Protein AF-A0AAV5TCZ5-F1 (afdb_monomer_lite)

Secondary structure (DSSP, 8-state):
-BTTBEEEEE--HHHHHS-HHHHHHHHHHHHHHHHHHHHTSHHHHHHHHHHHH-TTS-HHHHHHHHHTT-------S--HHHHHHHHHHHHHHH---TTT-EEEEE-HHHHIIIIIHHHHHHHHHHHHHHHHHHHHHHHGGGGTS-HHHHHHHHHHHHHHHHHHHHHHHHHHHHHHHHHHHHHTT---TTTHHHHHHHHHHHHHHHHHHHHHHHHHHHS---

InterPro domains:
  IPR019428 7TM GPCR, serpentine receptor class r (Str) [PF10326] (120-212)

Foldseek 3Di:
DPPLKDKDKDFDPVLLVDPPVVVQVVVVVVVLVVLCPLVLLQLVLQLLLCCLPVVVDDSVVSNCVSNVLSDPPDDQADDPVVQVVSQVVCCVVPVDHPSRTDMTMDNCVCCVVVPVVVSNCVSVVSNVVSLVSLVVSLVVCPDPDDPLVSVLSVLSSVLSVCLNVLLCVLVVVLVVVVVVCVVVVHDCPPSVVSNVVSVVVSVVVNVVSVVVSVVVSVVPDD

pLDDT: mean 87.49, std 7.93, range [52.75, 97.62]

Structure (mmCIF, N/CA/C/O backbone):
data_AF-A0AAV5TCZ5-F1
#
_entry.id   AF-A0AAV5TCZ5-F1
#
loop_
_atom_site.group_PDB
_atom_site.id
_atom_site.type_symbol
_atom_site.label_atom_id
_atom_site.label_alt_id
_atom_site.label_comp_id
_atom_site.label_asym_id
_atom_site.label_entity_id
_atom_site.label_seq_id
_atom_site.pdbx_PDB_ins_code
_atom_site.Cartn_x
_atom_site.Cartn_y
_atom_site.Cartn_z
_atom_site.occupancy
_atom_site.B_iso_or_equiv
_atom_site.auth_seq_id
_atom_site.auth_comp_id
_atom_site.auth_asym_id
_atom_site.auth_atom_id
_atom_site.pdbx_PDB_model_num
ATOM 1 N N . MET A 1 1 ? 12.471 8.270 -15.958 1.00 52.75 1 MET A N 1
ATOM 2 C CA . MET A 1 1 ? 11.137 8.552 -16.527 1.00 52.75 1 MET A CA 1
ATOM 3 C C . MET A 1 1 ? 11.394 8.929 -17.971 1.00 52.75 1 MET A C 1
ATOM 5 O O . MET A 1 1 ? 12.156 9.859 -18.185 1.00 52.75 1 MET A O 1
ATOM 9 N N . VAL A 1 2 ? 10.880 8.170 -18.932 1.00 60.19 2 VAL A N 1
ATOM 10 C CA . VAL A 1 2 ? 11.081 8.448 -20.365 1.00 60.19 2 VAL A CA 1
ATOM 11 C C . VAL A 1 2 ? 9.707 8.449 -21.009 1.00 60.19 2 VAL A C 1
ATOM 13 O O . VAL A 1 2 ? 8.895 7.584 -20.685 1.00 60.19 2 VAL A O 1
ATOM 16 N N . GLY A 1 3 ? 9.394 9.475 -21.803 1.00 67.62 3 GLY A N 1
ATOM 17 C CA . GLY A 1 3 ? 8.074 9.604 -22.437 1.00 67.62 3 GLY A CA 1
ATOM 18 C C . GLY A 1 3 ? 6.896 9.610 -21.450 1.00 67.62 3 GLY A C 1
ATOM 19 O O . GLY A 1 3 ? 5.845 9.051 -21.737 1.00 67.62 3 GLY A O 1
ATOM 20 N N . GLY A 1 4 ? 7.072 10.145 -20.233 1.00 71.50 4 GLY A N 1
ATOM 21 C CA . GLY A 1 4 ? 6.018 10.153 -19.203 1.00 71.50 4 GLY A CA 1
ATOM 22 C C . GLY A 1 4 ? 5.694 8.783 -18.583 1.00 71.50 4 GLY A C 1
ATOM 23 O O . GLY A 1 4 ? 4.748 8.671 -17.800 1.00 71.50 4 GLY A O 1
ATOM 24 N N . SER A 1 5 ? 6.487 7.753 -18.889 1.00 75.94 5 SER A N 1
ATOM 25 C CA . SER A 1 5 ? 6.284 6.378 -18.431 1.00 75.94 5 SER A CA 1
ATOM 26 C C . SER A 1 5 ? 7.284 5.969 -17.343 1.00 75.94 5 SER A C 1
ATOM 28 O O . SER A 1 5 ? 8.439 6.420 -17.312 1.00 75.94 5 SER A O 1
ATOM 30 N N . PHE A 1 6 ? 6.835 5.103 -16.430 1.00 80.50 6 PHE A N 1
ATOM 31 C CA . PHE A 1 6 ? 7.697 4.395 -15.485 1.00 80.50 6 PHE A CA 1
ATOM 32 C C . PHE A 1 6 ? 8.105 3.091 -16.146 1.00 80.50 6 PHE A C 1
ATOM 34 O O . PHE A 1 6 ? 7.242 2.262 -16.424 1.00 80.50 6 PHE A O 1
ATOM 41 N N . VAL A 1 7 ? 9.398 2.916 -16.392 1.00 83.44 7 VAL A N 1
ATOM 42 C CA . VAL A 1 7 ? 9.932 1.713 -17.030 1.00 83.44 7 VAL A CA 1
ATOM 43 C C . VAL A 1 7 ? 10.683 0.909 -15.979 1.00 83.44 7 VAL A C 1
ATOM 45 O O . VAL A 1 7 ? 11.626 1.406 -15.367 1.00 83.44 7 VAL A O 1
ATOM 48 N N . ALA A 1 8 ? 10.246 -0.325 -15.760 1.00 84.25 8 ALA A N 1
ATOM 49 C CA . ALA A 1 8 ? 10.932 -1.315 -14.953 1.00 84.25 8 ALA A CA 1
ATOM 50 C C . ALA A 1 8 ? 11.652 -2.288 -15.895 1.00 84.25 8 ALA A C 1
ATOM 52 O O . ALA A 1 8 ? 11.027 -3.167 -16.493 1.00 84.25 8 ALA A O 1
ATOM 53 N N . ALA A 1 9 ? 12.966 -2.119 -16.026 1.00 85.56 9 ALA A N 1
ATOM 54 C CA . ALA A 1 9 ? 13.830 -3.083 -16.694 1.00 85.56 9 ALA A CA 1
ATOM 55 C C . ALA A 1 9 ? 14.380 -4.065 -15.656 1.00 85.56 9 ALA A C 1
ATOM 57 O O . ALA A 1 9 ? 15.045 -3.667 -14.696 1.00 85.56 9 ALA A O 1
ATOM 58 N N . LEU A 1 10 ? 14.067 -5.346 -15.829 1.00 86.81 10 LEU A N 1
ATOM 59 C CA . LEU A 1 10 ? 14.555 -6.410 -14.966 1.00 86.81 10 LEU A CA 1
ATOM 60 C C . LEU A 1 10 ? 15.727 -7.116 -15.648 1.00 86.81 10 LEU A C 1
ATOM 62 O O . LEU A 1 10 ? 15.546 -7.829 -16.636 1.00 86.81 10 LEU A O 1
ATOM 66 N N . TYR A 1 11 ? 16.916 -6.928 -15.080 1.00 85.31 11 TYR A N 1
ATOM 67 C CA . TYR A 1 11 ? 18.147 -7.594 -15.495 1.00 85.31 11 TYR A CA 1
ATOM 68 C C . TYR A 1 11 ? 18.409 -8.773 -14.560 1.00 85.31 11 TYR A C 1
ATOM 70 O O . TYR A 1 11 ? 18.637 -8.588 -13.363 1.00 85.31 11 TYR A O 1
ATOM 78 N N . SER A 1 12 ? 18.353 -10.000 -15.073 1.00 83.38 12 SER A N 1
ATOM 79 C CA . SER A 1 12 ? 18.821 -11.168 -14.324 1.00 83.38 12 SER A CA 1
ATOM 80 C C . SER A 1 12 ? 19.077 -12.346 -15.259 1.00 83.38 12 SER A C 1
ATOM 82 O O . SER A 1 12 ? 18.171 -12.700 -16.016 1.00 83.38 12 SER A O 1
ATOM 84 N N . PRO A 1 13 ? 20.229 -13.034 -15.132 1.00 84.06 13 PRO A N 1
ATOM 85 C CA . PRO A 1 13 ? 20.482 -14.277 -15.855 1.00 84.06 13 PRO A CA 1
ATOM 86 C C . PRO A 1 13 ? 19.372 -15.306 -15.626 1.00 84.06 13 PRO A C 1
ATOM 88 O O . PRO A 1 13 ? 18.976 -16.004 -16.549 1.00 84.06 13 PRO A O 1
ATOM 91 N N . VAL A 1 14 ? 18.808 -15.359 -14.413 1.00 87.12 14 VAL A N 1
ATOM 92 C CA . VAL A 1 14 ? 17.732 -16.299 -14.069 1.00 87.12 14 VAL A CA 1
ATOM 93 C C . VAL A 1 14 ? 16.413 -15.906 -14.734 1.00 87.12 14 VAL A C 1
ATOM 95 O O . VAL A 1 14 ? 15.710 -16.778 -15.235 1.00 87.12 14 VAL A O 1
ATOM 98 N N . LEU A 1 15 ? 16.079 -14.609 -14.789 1.00 84.50 15 LEU A N 1
ATOM 99 C CA . LEU A 1 15 ? 14.824 -14.147 -15.400 1.00 84.50 15 LEU A CA 1
ATOM 100 C C . LEU A 1 15 ? 14.745 -14.466 -16.893 1.00 84.50 15 LEU A C 1
ATOM 102 O O . LEU A 1 15 ? 13.657 -14.763 -17.373 1.00 84.50 15 LEU A O 1
ATOM 106 N N . LEU A 1 16 ? 15.881 -14.468 -17.594 1.00 86.94 16 LEU A N 1
ATOM 107 C CA . LEU A 1 16 ? 15.949 -14.826 -19.015 1.00 86.94 16 LEU A CA 1
ATOM 108 C C . LEU A 1 16 ? 15.624 -16.305 -19.276 1.00 86.94 16 LEU A C 1
ATOM 110 O O . LEU A 1 16 ? 15.193 -16.660 -20.368 1.00 86.94 16 LEU A O 1
ATOM 114 N N . HIS A 1 17 ? 15.773 -17.164 -18.264 1.00 93.06 17 HIS A N 1
ATOM 115 C CA . HIS A 1 17 ? 15.435 -18.586 -18.352 1.00 93.06 17 HIS A CA 1
ATOM 116 C C . HIS A 1 17 ? 13.995 -18.877 -17.900 1.00 93.06 17 HIS A C 1
ATOM 118 O O . HIS A 1 17 ? 13.500 -19.991 -18.079 1.00 93.06 17 HIS A O 1
ATOM 124 N N . ILE A 1 18 ? 13.303 -17.898 -17.306 1.00 93.00 18 ILE A N 1
ATOM 125 C CA . ILE A 1 18 ? 11.917 -18.055 -16.865 1.00 93.00 18 ILE A CA 1
ATOM 126 C C . ILE A 1 18 ? 10.986 -17.871 -18.075 1.00 93.00 18 ILE A C 1
ATOM 128 O O . ILE A 1 18 ? 11.055 -16.844 -18.751 1.00 93.00 18 ILE A O 1
ATOM 132 N N . PRO A 1 19 ? 10.048 -18.805 -18.334 1.00 94.38 19 PRO A N 1
ATOM 133 C CA . PRO A 1 19 ? 9.048 -18.637 -19.382 1.00 94.38 19 PRO A CA 1
ATOM 134 C C . PRO A 1 19 ? 8.306 -17.303 -19.250 1.00 94.38 19 PRO A C 1
ATOM 136 O O . PRO A 1 19 ? 7.805 -16.970 -18.173 1.00 94.38 19 PRO A O 1
ATOM 139 N N . ALA A 1 20 ? 8.150 -16.571 -20.356 1.00 88.62 20 ALA A N 1
ATOM 140 C CA . ALA A 1 20 ? 7.571 -15.222 -20.359 1.00 88.62 20 ALA A CA 1
ATOM 141 C C . ALA A 1 20 ? 6.207 -15.126 -19.644 1.00 88.62 20 ALA A C 1
ATOM 143 O O . ALA A 1 20 ? 5.923 -14.140 -18.967 1.00 88.62 20 ALA A O 1
ATOM 144 N N . LYS A 1 21 ? 5.374 -16.174 -19.722 1.00 91.00 21 LYS A N 1
ATOM 145 C CA . LYS A 1 21 ? 4.089 -16.248 -19.000 1.00 91.00 21 LYS A CA 1
ATOM 146 C C . LYS A 1 21 ? 4.261 -16.190 -17.478 1.00 91.00 21 LYS A C 1
ATOM 148 O O . LYS A 1 21 ? 3.496 -15.500 -16.810 1.00 91.00 21 LYS A O 1
ATOM 153 N N . ILE A 1 22 ? 5.262 -16.887 -16.940 1.00 93.12 22 ILE A N 1
ATOM 154 C CA . ILE A 1 22 ? 5.566 -16.900 -15.503 1.00 93.12 22 ILE A CA 1
ATOM 155 C C . ILE A 1 22 ? 6.134 -15.544 -15.086 1.00 93.12 22 ILE A C 1
ATOM 157 O O . ILE A 1 22 ? 5.691 -14.989 -14.086 1.00 93.12 22 ILE A O 1
ATOM 161 N N . ALA A 1 23 ? 7.048 -14.972 -15.874 1.00 90.62 23 ALA A N 1
ATOM 162 C CA . ALA A 1 23 ? 7.594 -13.645 -15.593 1.00 90.62 23 ALA A CA 1
ATOM 163 C C . ALA A 1 23 ? 6.496 -12.563 -15.579 1.00 90.62 23 ALA A C 1
ATOM 165 O O . ALA A 1 23 ? 6.431 -11.773 -14.637 1.00 90.62 23 ALA A O 1
ATOM 166 N N . ASN A 1 24 ? 5.579 -12.588 -16.554 1.00 89.62 24 ASN A N 1
ATOM 167 C CA . ASN A 1 24 ? 4.423 -11.689 -16.597 1.00 89.62 24 ASN A CA 1
ATOM 168 C C . ASN A 1 24 ? 3.522 -11.869 -15.362 1.00 89.62 24 ASN A C 1
ATOM 170 O O . ASN A 1 24 ? 3.066 -10.882 -14.789 1.00 89.62 24 ASN A O 1
ATOM 174 N N . TYR A 1 25 ? 3.272 -13.114 -14.933 1.00 90.56 25 TYR A N 1
ATOM 175 C CA . TYR A 1 25 ? 2.478 -13.396 -13.732 1.00 90.56 25 TYR A CA 1
ATOM 176 C C . TYR A 1 25 ? 3.155 -12.878 -12.459 1.00 90.56 25 TYR A C 1
ATOM 178 O O . TYR A 1 25 ? 2.498 -12.263 -11.623 1.00 90.56 25 TYR A O 1
ATOM 186 N N . LEU A 1 26 ? 4.467 -13.081 -12.318 1.00 89.88 26 LEU A N 1
ATOM 187 C CA . LEU A 1 26 ? 5.234 -12.565 -11.185 1.00 89.88 26 LEU A CA 1
ATOM 188 C C . LEU A 1 26 ? 5.198 -11.03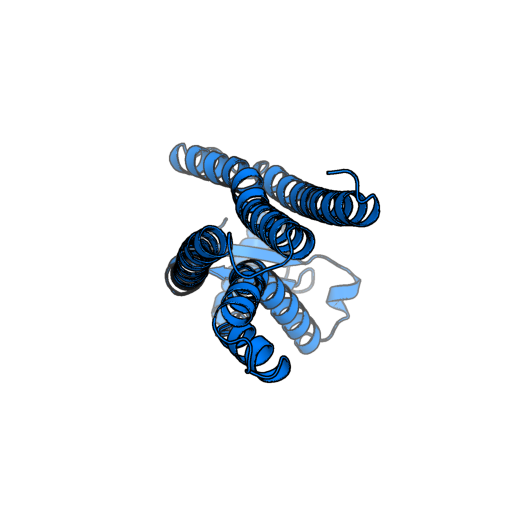9 -11.150 1.00 89.88 26 LEU A C 1
ATOM 190 O O . LEU A 1 26 ? 4.883 -10.463 -10.111 1.00 89.88 26 LEU A O 1
ATOM 194 N N . PHE A 1 27 ? 5.454 -10.384 -12.284 1.00 88.06 27 PHE A N 1
ATOM 195 C CA . PHE A 1 27 ? 5.370 -8.930 -12.380 1.00 88.06 27 PHE A CA 1
ATOM 196 C C . PHE A 1 27 ? 3.970 -8.428 -12.010 1.00 88.06 27 PHE A C 1
ATOM 198 O O . PHE A 1 27 ? 3.834 -7.514 -11.199 1.00 88.06 27 PHE A O 1
ATOM 205 N N . PHE A 1 28 ? 2.927 -9.076 -12.535 1.00 88.50 28 PHE A N 1
ATOM 206 C CA . PHE A 1 28 ? 1.544 -8.770 -12.189 1.00 88.50 28 PHE A CA 1
ATOM 207 C C . PHE A 1 28 ? 1.273 -8.928 -10.688 1.00 88.50 28 PHE A C 1
ATOM 209 O O . PHE A 1 28 ? 0.651 -8.052 -10.087 1.00 88.50 28 PHE A O 1
ATOM 216 N N . ALA A 1 29 ? 1.755 -10.006 -10.067 1.00 88.75 29 ALA A N 1
ATOM 217 C CA . ALA A 1 29 ? 1.587 -10.255 -8.641 1.00 88.75 29 ALA A CA 1
ATOM 218 C C . ALA A 1 29 ? 2.283 -9.181 -7.789 1.00 88.75 29 ALA A C 1
ATOM 220 O O . ALA A 1 29 ? 1.666 -8.649 -6.868 1.00 88.75 29 ALA A O 1
ATOM 221 N N . PHE A 1 30 ? 3.521 -8.802 -8.120 1.00 86.25 30 PHE A N 1
ATOM 222 C CA . PHE A 1 30 ? 4.255 -7.745 -7.411 1.00 86.25 30 PHE A CA 1
ATOM 223 C C . PHE A 1 30 ? 3.643 -6.355 -7.616 1.00 86.25 30 PHE A C 1
ATOM 225 O O . PHE A 1 30 ? 3.513 -5.589 -6.656 1.00 86.25 30 PHE A O 1
ATOM 232 N N . GLY A 1 31 ? 3.233 -6.033 -8.846 1.00 84.38 31 GLY A N 1
ATOM 233 C CA . GLY A 1 31 ? 2.526 -4.792 -9.162 1.00 84.38 31 GLY A CA 1
ATOM 234 C C . GLY A 1 31 ? 1.217 -4.689 -8.380 1.00 84.38 31 GLY A C 1
ATOM 235 O O . GLY A 1 31 ? 0.994 -3.709 -7.671 1.00 84.38 31 GLY A O 1
ATOM 236 N N . SER A 1 32 ? 0.416 -5.758 -8.399 1.00 85.62 32 SER A N 1
ATOM 237 C CA . SER A 1 32 ? -0.836 -5.851 -7.638 1.00 85.62 32 SER A CA 1
ATOM 238 C C . SER A 1 32 ? -0.596 -5.770 -6.133 1.00 85.62 32 SER A C 1
ATOM 240 O O . SER A 1 32 ? -1.315 -5.063 -5.437 1.00 85.62 32 SER A O 1
ATOM 242 N N . GLN A 1 33 ? 0.439 -6.431 -5.608 1.00 85.25 33 GLN A N 1
ATOM 243 C CA . GLN A 1 33 ? 0.787 -6.345 -4.191 1.00 85.25 33 GLN A CA 1
ATOM 244 C C . GLN A 1 33 ? 1.126 -4.908 -3.792 1.00 85.25 33 GLN A C 1
ATOM 246 O O . GLN A 1 33 ? 0.637 -4.440 -2.767 1.00 85.25 33 GLN A O 1
ATOM 251 N N . THR A 1 34 ? 1.935 -4.212 -4.596 1.00 82.81 34 THR A N 1
ATOM 252 C CA . THR A 1 34 ? 2.313 -2.812 -4.356 1.00 82.81 34 THR A CA 1
ATOM 253 C C . THR A 1 34 ? 1.081 -1.914 -4.363 1.00 82.81 34 THR A C 1
ATOM 255 O O . THR A 1 34 ? 0.903 -1.113 -3.448 1.00 82.81 34 THR A O 1
ATOM 258 N N . HIS A 1 35 ? 0.192 -2.114 -5.336 1.00 83.25 35 HIS A N 1
ATOM 259 C CA . HIS A 1 35 ? -1.082 -1.410 -5.433 1.00 83.25 35 HIS A CA 1
ATOM 260 C C . HIS A 1 35 ? -1.986 -1.653 -4.213 1.00 83.25 35 HIS A C 1
ATOM 262 O O . HIS A 1 35 ? -2.535 -0.730 -3.609 1.00 83.25 35 HIS A O 1
ATOM 268 N N . MET A 1 36 ? -2.087 -2.905 -3.769 1.00 86.75 36 MET A N 1
ATOM 269 C CA . MET A 1 36 ? -2.899 -3.272 -2.612 1.00 86.75 36 MET A CA 1
ATOM 270 C C . MET A 1 36 ? -2.392 -2.661 -1.298 1.00 86.75 36 MET A C 1
ATOM 272 O O . MET A 1 36 ? -3.151 -2.602 -0.332 1.00 86.75 36 MET A O 1
ATOM 276 N N . MET A 1 37 ? -1.146 -2.177 -1.216 1.00 85.12 37 MET A N 1
ATOM 277 C CA . MET A 1 37 ? -0.588 -1.659 0.040 1.00 85.12 37 MET A CA 1
ATOM 278 C C . MET A 1 37 ? -1.398 -0.500 0.630 1.00 85.12 37 MET A C 1
ATOM 280 O O . MET A 1 37 ? -1.588 -0.472 1.846 1.00 85.12 37 MET A O 1
ATOM 284 N N . TRP A 1 38 ? -1.908 0.425 -0.191 1.00 83.44 38 TRP A N 1
ATOM 285 C CA . TRP A 1 38 ? -2.783 1.497 0.305 1.00 83.44 38 TRP A CA 1
ATOM 286 C C . TRP A 1 38 ? -4.248 1.069 0.396 1.00 83.44 38 TRP A C 1
ATOM 288 O O . TRP A 1 38 ? -4.960 1.523 1.291 1.00 83.44 38 TRP A O 1
ATOM 298 N N . GLN A 1 39 ? -4.697 0.139 -0.449 1.00 89.31 39 GLN A N 1
ATOM 299 C CA . GLN A 1 39 ? -6.050 -0.420 -0.356 1.00 89.31 39 GLN A CA 1
ATOM 300 C C . GLN A 1 39 ? -6.281 -1.244 0.921 1.00 89.31 39 GLN A C 1
ATOM 302 O O . GLN A 1 39 ? -7.418 -1.453 1.338 1.00 89.31 39 GLN A O 1
ATOM 307 N N . LEU A 1 40 ? -5.207 -1.696 1.573 1.00 90.44 40 LEU A N 1
ATOM 308 C CA . LEU A 1 40 ? -5.248 -2.401 2.854 1.00 90.44 40 LEU A CA 1
ATOM 309 C C . LEU A 1 40 ? -5.259 -1.465 4.077 1.00 90.44 40 LEU A C 1
ATOM 311 O O . LEU A 1 40 ? -5.320 -1.948 5.209 1.00 90.44 40 LEU A 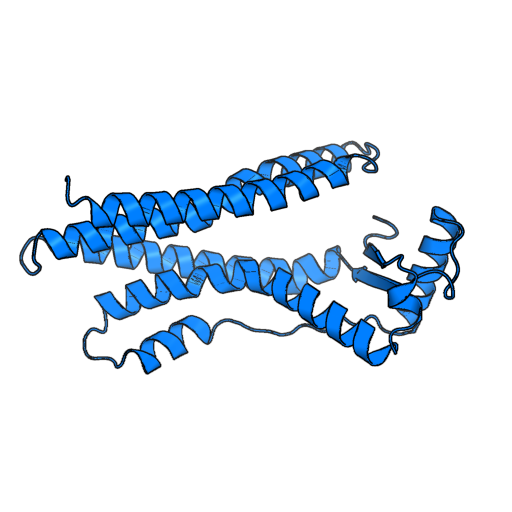O 1
ATOM 315 N N . ILE A 1 41 ? -5.265 -0.143 3.878 1.00 89.62 41 ILE A N 1
ATOM 316 C CA . ILE A 1 41 ? -5.398 0.843 4.962 1.00 89.62 41 ILE A CA 1
ATOM 317 C C . ILE A 1 41 ? -6.794 0.815 5.623 1.00 89.62 41 ILE A C 1
ATOM 319 O O . ILE A 1 41 ? -6.862 0.804 6.856 1.00 89.62 41 ILE A O 1
ATOM 323 N N . PRO A 1 42 ? -7.918 0.797 4.879 1.00 92.56 42 PRO A N 1
ATOM 324 C CA . PRO A 1 42 ? -9.254 0.807 5.479 1.00 92.56 42 PRO A CA 1
ATOM 325 C C . PRO A 1 42 ? -9.650 -0.453 6.275 1.00 92.56 42 PRO A C 1
ATOM 327 O O . PRO A 1 42 ? -10.283 -0.288 7.321 1.00 92.56 42 PRO A O 1
ATOM 330 N N . PRO A 1 43 ? -9.322 -1.699 5.867 1.00 94.50 43 PRO A N 1
ATOM 331 C CA . PRO A 1 43 ? -9.840 -2.896 6.527 1.00 94.50 43 PRO A CA 1
ATOM 332 C C . PRO A 1 43 ? -9.670 -2.940 8.056 1.00 94.50 43 PRO A C 1
ATOM 334 O O . PRO A 1 43 ? -10.667 -3.191 8.737 1.00 94.50 43 PRO A O 1
ATOM 337 N N . PRO A 1 44 ? -8.499 -2.636 8.658 1.00 94.38 44 PRO A N 1
ATOM 338 C CA . PRO A 1 44 ? -8.358 -2.655 10.117 1.00 94.38 44 PRO A CA 1
ATOM 339 C C . PRO A 1 44 ? -9.273 -1.651 10.834 1.00 94.38 44 PRO A C 1
ATOM 341 O O . PRO A 1 44 ? -9.844 -1.971 11.884 1.00 94.38 44 PRO A O 1
ATOM 344 N N . VAL A 1 45 ? -9.442 -0.443 10.281 1.00 95.50 45 VAL A N 1
ATOM 345 C CA . VAL A 1 45 ? -10.294 0.591 10.889 1.00 95.50 45 VAL A CA 1
ATOM 346 C C . VAL A 1 45 ? -11.777 0.298 10.655 1.00 95.50 45 VAL A C 1
ATOM 348 O O . VAL A 1 45 ? -12.588 0.490 11.559 1.00 95.50 45 VAL A O 1
ATOM 351 N N . ILE A 1 46 ? -12.145 -0.265 9.499 1.00 96.19 46 ILE A N 1
ATOM 352 C CA . ILE A 1 46 ? -13.507 -0.745 9.228 1.00 96.19 46 ILE A CA 1
ATOM 353 C C . ILE A 1 46 ? -13.854 -1.877 10.197 1.00 96.19 46 ILE A C 1
ATOM 355 O O . ILE A 1 46 ? -14.920 -1.862 10.812 1.00 96.19 46 ILE A O 1
ATOM 359 N N . LEU A 1 47 ? -12.944 -2.831 10.399 1.00 96.31 47 LEU A N 1
ATOM 360 C CA . LEU A 1 47 ? -13.139 -3.942 11.324 1.00 96.31 47 LEU A CA 1
ATOM 361 C C . LEU A 1 47 ? -13.329 -3.449 12.765 1.00 96.31 47 LEU A C 1
ATOM 363 O O . LEU A 1 47 ? -14.227 -3.930 13.465 1.00 96.31 47 LEU A O 1
ATOM 367 N N . GLN A 1 48 ? -12.545 -2.455 13.202 1.00 95.69 48 GLN A N 1
ATOM 368 C CA . GLN A 1 48 ? -12.742 -1.821 14.508 1.00 95.69 48 GLN A CA 1
ATOM 369 C C . GLN A 1 48 ? -14.103 -1.121 14.583 1.00 95.69 48 GLN A C 1
ATOM 371 O O . GLN A 1 48 ? -14.856 -1.331 15.536 1.00 95.69 48 GLN A O 1
ATOM 376 N N . TYR A 1 49 ? -14.451 -0.329 13.569 1.00 96.69 49 TYR A N 1
ATOM 377 C CA . TYR A 1 49 ? -15.734 0.362 13.483 1.00 96.69 49 TYR A CA 1
ATOM 378 C C . TYR A 1 49 ? -16.913 -0.616 13.603 1.00 96.69 49 TYR A C 1
ATOM 380 O O . TYR A 1 49 ? -17.792 -0.413 14.447 1.00 96.69 49 TYR A O 1
ATOM 388 N N . LEU A 1 50 ? -16.895 -1.705 12.827 1.00 96.44 50 LEU A N 1
ATOM 389 C CA . LEU A 1 50 ? -17.913 -2.755 12.846 1.00 96.44 50 LEU A CA 1
ATOM 390 C C . LEU A 1 50 ? -17.958 -3.483 14.190 1.00 96.44 50 LEU A C 1
ATOM 392 O O . LEU A 1 50 ? -19.041 -3.788 14.680 1.00 96.44 50 LEU A O 1
ATOM 396 N N . SER A 1 51 ? -16.812 -3.719 14.827 1.00 94.81 51 SER A N 1
ATOM 397 C CA . SER A 1 51 ? -16.759 -4.347 16.154 1.00 94.81 51 SER A CA 1
ATOM 398 C C . SER A 1 51 ? -17.377 -3.464 17.242 1.00 94.81 51 SER A C 1
ATOM 400 O O . SER A 1 51 ? -17.999 -3.974 18.173 1.00 94.81 51 SER A O 1
ATOM 402 N N . LEU A 1 52 ? -17.260 -2.138 17.114 1.00 93.31 52 LEU A N 1
ATOM 403 C CA . LEU A 1 52 ? -17.845 -1.186 18.061 1.00 93.31 52 LEU A CA 1
ATOM 404 C C . LEU A 1 52 ? -19.339 -0.920 17.823 1.00 93.31 52 LEU A C 1
ATOM 406 O O . LEU A 1 52 ? -20.059 -0.671 18.792 1.00 93.31 52 LEU A O 1
ATOM 410 N N . HIS A 1 53 ? -19.800 -0.952 16.568 1.00 95.06 53 HIS A N 1
ATOM 411 C CA . HIS A 1 53 ? -21.172 -0.574 16.191 1.00 95.06 53 HIS A CA 1
ATOM 412 C C . HIS A 1 53 ? -22.100 -1.760 15.908 1.00 95.06 53 HIS A C 1
ATOM 414 O O . HIS A 1 53 ? -23.308 -1.623 16.059 1.00 95.06 53 HIS A O 1
ATOM 420 N N . ARG A 1 54 ? -21.566 -2.917 15.506 1.00 94.62 54 ARG A N 1
ATOM 421 C CA . ARG A 1 54 ? -22.326 -4.136 15.181 1.00 94.62 54 ARG A CA 1
ATOM 422 C C . ARG A 1 54 ? -21.806 -5.313 16.002 1.00 94.62 54 ARG A C 1
ATOM 424 O O . ARG A 1 54 ? -21.234 -6.260 15.459 1.00 94.62 54 ARG A O 1
ATOM 431 N N . ARG A 1 55 ? -21.972 -5.234 17.325 1.00 92.31 55 ARG A N 1
ATOM 432 C CA . ARG A 1 55 ? -21.447 -6.237 18.270 1.00 92.31 55 ARG A CA 1
ATOM 433 C C . ARG A 1 55 ? -21.957 -7.641 17.949 1.00 92.31 55 ARG A C 1
ATOM 435 O O . ARG A 1 55 ? -21.131 -8.544 17.851 1.00 92.31 55 ARG A O 1
ATOM 442 N N . ASP A 1 56 ? -23.242 -7.759 17.625 1.00 96.06 56 ASP A N 1
ATOM 443 C CA . ASP A 1 56 ? -23.936 -9.035 17.393 1.00 96.06 56 ASP A CA 1
ATOM 444 C C . ASP A 1 56 ? -23.602 -9.698 16.046 1.00 96.06 56 ASP A C 1
ATOM 446 O O . ASP A 1 56 ? -23.962 -10.846 15.796 1.00 96.06 56 ASP A O 1
ATOM 450 N N . SER A 1 57 ? -22.890 -9.002 15.153 1.00 96.75 57 SER A N 1
ATOM 451 C CA . SER A 1 57 ? -22.483 -9.572 13.867 1.00 96.75 57 SER A CA 1
ATOM 452 C C . SER A 1 57 ? -21.320 -10.561 14.024 1.00 96.75 57 SER A C 1
ATOM 454 O O . SER A 1 57 ? -20.373 -10.323 14.784 1.00 96.75 57 SER A O 1
ATOM 456 N N . ARG A 1 58 ? -21.359 -11.661 13.259 1.00 97.62 58 ARG A N 1
ATOM 457 C CA . ARG A 1 58 ? -20.299 -12.680 13.225 1.00 97.62 58 ARG A CA 1
ATOM 458 C C . ARG A 1 58 ? -18.976 -12.078 12.738 1.00 97.62 58 ARG A C 1
ATOM 460 O O . ARG A 1 58 ? -18.950 -11.229 11.847 1.00 97.62 58 ARG A O 1
ATOM 467 N N . ASN A 1 59 ? -17.857 -12.557 13.281 1.00 96.25 59 ASN A N 1
ATOM 468 C CA . ASN A 1 59 ? -16.524 -12.055 12.919 1.00 96.25 59 ASN A CA 1
ATOM 469 C C . ASN A 1 59 ? -16.195 -12.254 11.431 1.00 96.25 59 ASN A C 1
ATOM 471 O O . ASN A 1 59 ? -15.605 -11.365 10.824 1.00 96.25 59 ASN A O 1
ATOM 475 N N . SER A 1 60 ? -16.634 -13.360 10.823 1.00 96.56 60 SER A N 1
ATOM 476 C CA . SER A 1 60 ? -16.464 -13.612 9.386 1.00 96.56 60 SER A CA 1
ATOM 477 C C . SER A 1 60 ? -17.167 -12.561 8.526 1.00 96.56 60 SER A C 1
ATOM 479 O O . SER A 1 60 ? -16.580 -12.048 7.581 1.00 96.56 60 SER A O 1
ATOM 481 N N . THR A 1 61 ? -18.389 -12.171 8.890 1.00 96.69 61 THR A N 1
ATOM 482 C CA . THR A 1 61 ? -19.143 -11.113 8.206 1.00 96.69 61 THR A CA 1
ATOM 483 C C . THR A 1 61 ? -18.447 -9.761 8.333 1.00 96.69 61 THR A C 1
ATOM 485 O O . THR A 1 61 ? -18.355 -9.017 7.360 1.00 96.69 61 THR A O 1
ATOM 488 N N . LYS A 1 62 ? -17.914 -9.440 9.519 1.00 96.75 62 LYS A N 1
ATOM 489 C CA . LYS A 1 62 ? -17.149 -8.202 9.729 1.00 96.75 62 LYS A CA 1
ATOM 490 C C . LYS A 1 62 ? -15.874 -8.173 8.879 1.00 96.75 62 LYS A C 1
ATOM 492 O O . LYS A 1 62 ? -15.591 -7.148 8.268 1.00 96.75 62 LYS A O 1
ATOM 497 N N . LEU A 1 63 ? -15.144 -9.290 8.816 1.00 95.50 63 LEU A N 1
ATOM 498 C CA . LEU A 1 63 ? -13.966 -9.440 7.957 1.00 95.50 63 LEU A CA 1
ATOM 499 C C . LEU A 1 63 ? -14.341 -9.296 6.482 1.00 95.50 63 LEU A C 1
ATOM 501 O O . LEU A 1 63 ? -13.726 -8.501 5.783 1.00 95.50 63 LEU A O 1
ATOM 505 N N . PHE A 1 64 ? -15.391 -9.977 6.027 1.00 95.19 64 PHE A N 1
ATOM 506 C CA . PHE A 1 64 ? -15.859 -9.867 4.649 1.00 95.19 64 PHE A CA 1
ATOM 507 C C . PHE A 1 64 ? -16.112 -8.406 4.252 1.00 95.19 64 PHE A C 1
ATOM 509 O O . PHE A 1 64 ? -15.527 -7.931 3.286 1.00 95.19 64 PHE A O 1
ATOM 516 N N . TYR A 1 65 ? -16.881 -7.650 5.045 1.00 94.62 65 TYR A N 1
ATOM 517 C CA . TYR A 1 65 ? -17.125 -6.229 4.764 1.00 94.62 65 TYR A CA 1
ATOM 518 C C . TYR A 1 65 ? -15.868 -5.359 4.835 1.00 94.62 65 TYR A C 1
ATOM 520 O O . TYR A 1 65 ? -15.749 -4.407 4.068 1.00 94.62 65 TYR A O 1
ATOM 528 N N . ALA A 1 66 ? -14.939 -5.664 5.743 1.00 94.50 66 ALA A N 1
ATOM 529 C CA . ALA A 1 66 ? -13.691 -4.919 5.863 1.00 94.50 66 ALA A CA 1
ATOM 530 C C . ALA A 1 66 ? -12.811 -5.053 4.611 1.00 94.50 66 ALA A C 1
ATOM 532 O O . ALA A 1 66 ? -12.158 -4.084 4.235 1.00 94.50 66 ALA A O 1
ATOM 533 N N . TYR A 1 67 ? -12.821 -6.218 3.956 1.00 92.81 67 TYR A N 1
ATOM 534 C CA . TYR A 1 67 ? -11.979 -6.507 2.790 1.00 92.81 67 TYR A CA 1
ATOM 535 C C . TYR A 1 67 ? -12.708 -6.419 1.441 1.00 92.81 67 TYR A C 1
ATOM 537 O O . TYR A 1 67 ? -12.045 -6.401 0.404 1.00 92.81 67 TYR A O 1
ATOM 545 N N . LEU A 1 68 ? -14.040 -6.288 1.430 1.00 90.19 68 LEU A N 1
ATOM 546 C CA . LEU A 1 68 ? -14.852 -6.174 0.208 1.00 90.19 68 LEU A CA 1
ATOM 547 C C . LEU A 1 68 ? -14.422 -5.004 -0.695 1.00 90.19 68 LEU A C 1
ATOM 549 O O . LEU A 1 68 ? -14.568 -5.077 -1.909 1.00 90.19 68 LEU A O 1
ATOM 553 N N . PHE A 1 69 ? -13.871 -3.939 -0.107 1.00 77.31 69 PHE A N 1
ATOM 554 C CA . PHE A 1 69 ? -13.443 -2.729 -0.816 1.00 77.31 69 PHE A CA 1
ATOM 555 C C . PHE A 1 69 ? -12.057 -2.826 -1.469 1.00 77.31 69 PHE A C 1
ATOM 557 O O . PHE A 1 69 ? -11.617 -1.859 -2.088 1.00 77.31 69 PHE A O 1
ATOM 564 N N . THR A 1 70 ? -11.365 -3.964 -1.363 1.00 78.94 70 THR A N 1
ATOM 565 C CA . THR A 1 70 ? -10.109 -4.185 -2.097 1.00 78.94 70 THR A CA 1
ATOM 566 C C . THR A 1 70 ? -10.416 -4.470 -3.572 1.00 78.94 70 THR A C 1
ATOM 568 O O . THR A 1 70 ? -10.560 -5.610 -4.006 1.00 78.94 70 THR A O 1
ATOM 571 N N . ILE A 1 71 ? -10.617 -3.401 -4.347 1.00 64.75 71 ILE A N 1
ATOM 572 C CA . ILE A 1 71 ? -10.935 -3.474 -5.774 1.00 64.75 71 ILE A CA 1
ATOM 573 C C . ILE A 1 71 ? -9.629 -3.687 -6.545 1.00 64.75 71 ILE A C 1
ATOM 575 O O . ILE A 1 71 ? -8.856 -2.754 -6.750 1.00 64.75 71 ILE A O 1
ATOM 579 N N . ASN A 1 72 ? -9.395 -4.917 -7.004 1.00 61.06 72 ASN A N 1
ATOM 580 C CA . ASN A 1 72 ? -8.340 -5.211 -7.971 1.00 61.06 72 ASN A CA 1
ATOM 581 C C . ASN A 1 72 ? -8.906 -5.073 -9.388 1.00 61.06 72 ASN A C 1
ATOM 583 O O . ASN A 1 72 ? -9.559 -5.980 -9.900 1.00 61.06 72 ASN A O 1
ATOM 587 N N . GLN A 1 73 ? -8.669 -3.927 -10.019 1.00 62.06 73 GLN A N 1
ATOM 588 C CA . GLN A 1 73 ? -8.993 -3.688 -11.426 1.00 62.06 73 GLN A CA 1
ATOM 589 C C . GLN A 1 73 ? -7.716 -3.263 -12.157 1.00 62.06 73 GLN A C 1
ATOM 591 O O . GLN A 1 73 ? -7.650 -2.169 -12.704 1.00 62.06 73 GLN A O 1
ATOM 596 N N . PHE A 1 74 ? -6.684 -4.120 -12.159 1.00 67.00 74 PHE A N 1
ATOM 597 C CA . PHE A 1 74 ? -5.441 -3.826 -12.881 1.00 67.00 74 PHE A CA 1
ATOM 598 C C . PHE A 1 74 ? -5.146 -4.788 -14.010 1.00 67.00 74 PHE A C 1
ATOM 600 O O . PHE A 1 74 ? -5.247 -6.004 -13.879 1.00 67.00 74 PHE A O 1
ATOM 607 N N . ARG A 1 75 ? -4.703 -4.202 -15.123 1.00 70.44 75 ARG A N 1
ATOM 608 C CA . ARG A 1 75 ? -3.969 -4.870 -16.193 1.00 70.44 75 ARG A CA 1
ATOM 609 C C . ARG A 1 75 ? -2.573 -4.249 -16.242 1.00 70.44 75 ARG A C 1
ATOM 611 O O . ARG A 1 75 ? -2.363 -3.259 -16.927 1.00 70.44 75 ARG A O 1
ATOM 618 N N . TYR A 1 76 ? -1.631 -4.816 -15.485 1.00 70.81 76 TYR A N 1
ATOM 619 C CA . TYR A 1 76 ? -0.220 -4.383 -15.469 1.00 70.81 76 TYR A CA 1
ATOM 620 C C . TYR A 1 76 ? 0.610 -4.930 -16.638 1.00 70.81 76 TYR A C 1
ATOM 622 O O . TYR A 1 76 ? 1.796 -4.630 -16.741 1.00 70.81 76 TYR A O 1
ATOM 630 N N . ILE A 1 77 ? 0.021 -5.765 -17.497 1.00 76.69 77 ILE A N 1
ATOM 631 C CA . ILE A 1 77 ? 0.731 -6.349 -18.634 1.00 76.69 77 ILE A CA 1
ATOM 632 C C . ILE A 1 77 ? 0.615 -5.370 -19.809 1.00 76.69 77 ILE A C 1
ATOM 634 O O . ILE A 1 77 ? -0.504 -5.150 -20.280 1.00 76.69 77 ILE A O 1
ATOM 638 N N . PRO A 1 78 ? 1.732 -4.774 -20.271 1.00 76.81 78 PRO A N 1
ATOM 639 C CA . PRO A 1 78 ? 1.707 -3.861 -21.403 1.00 76.81 78 PRO A CA 1
ATOM 640 C C . PRO A 1 78 ? 1.294 -4.611 -22.674 1.00 76.81 78 PRO A C 1
ATOM 642 O O . PRO A 1 78 ? 1.693 -5.762 -22.871 1.00 76.81 78 PRO A O 1
ATOM 645 N N . MET A 1 79 ? 0.519 -3.945 -23.534 1.00 85.44 79 MET A N 1
ATOM 646 C CA . MET A 1 79 ? 0.259 -4.424 -24.895 1.00 85.44 79 MET A CA 1
ATOM 647 C C . MET A 1 79 ? 1.585 -4.555 -25.657 1.00 85.44 79 MET A C 1
ATOM 649 O O . MET A 1 79 ? 2.524 -3.799 -25.397 1.00 85.44 79 MET A O 1
ATOM 653 N N . ASP A 1 80 ? 1.662 -5.487 -26.606 1.00 88.69 80 ASP A N 1
ATOM 654 C CA . ASP A 1 80 ? 2.910 -5.782 -27.327 1.00 88.69 80 ASP A CA 1
ATOM 655 C C . ASP A 1 80 ? 3.479 -4.564 -28.072 1.00 88.69 80 ASP A C 1
ATOM 657 O O . ASP A 1 80 ? 4.694 -4.405 -28.152 1.00 88.69 80 ASP A O 1
ATOM 661 N N . GLU A 1 81 ? 2.618 -3.669 -28.561 1.00 88.69 81 GLU A N 1
ATOM 662 C CA . GLU A 1 81 ? 3.022 -2.408 -29.199 1.00 88.69 81 GLU A CA 1
ATOM 663 C C . GLU A 1 81 ? 3.768 -1.489 -28.227 1.00 88.69 81 GLU A C 1
ATOM 665 O O . GLU A 1 81 ? 4.889 -1.072 -28.505 1.00 88.69 81 GLU A O 1
ATOM 670 N N . TYR A 1 82 ? 3.201 -1.256 -27.042 1.00 88.38 82 TYR A N 1
ATOM 671 C CA . TYR A 1 82 ? 3.835 -0.441 -26.006 1.00 88.38 82 TYR A CA 1
ATOM 672 C C . TYR A 1 82 ? 5.116 -1.098 -25.476 1.00 88.38 82 TYR A C 1
ATOM 674 O O . TYR A 1 82 ? 6.095 -0.425 -25.172 1.00 88.38 82 TYR A O 1
ATOM 682 N N . ARG A 1 83 ? 5.164 -2.435 -25.424 1.00 89.56 83 ARG A N 1
ATOM 683 C CA . ARG A 1 83 ? 6.381 -3.166 -25.051 1.00 89.56 83 ARG A CA 1
ATOM 684 C C . ARG A 1 83 ? 7.543 -2.878 -26.011 1.00 89.56 83 ARG A C 1
ATOM 686 O O . ARG A 1 83 ? 8.672 -2.757 -25.545 1.00 89.56 83 ARG A O 1
ATOM 693 N N . LYS A 1 84 ? 7.288 -2.746 -27.319 1.00 92.12 84 LYS A N 1
ATOM 694 C CA . LYS A 1 84 ? 8.3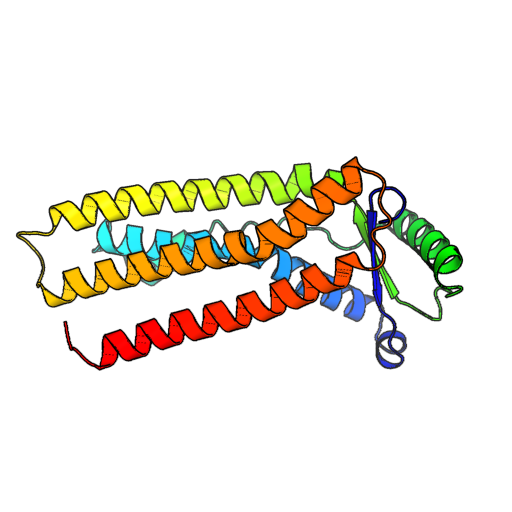27 -2.398 -28.308 1.00 92.12 84 LYS A CA 1
ATOM 695 C C . LYS A 1 84 ? 8.903 -1.005 -28.064 1.00 92.12 84 LYS A C 1
ATOM 697 O O . LYS A 1 84 ? 10.120 -0.870 -28.026 1.00 92.12 84 LYS A O 1
ATOM 702 N N . GLU A 1 85 ? 8.047 -0.016 -27.813 1.00 92.06 85 GLU A N 1
ATOM 703 C CA . GLU A 1 85 ? 8.471 1.351 -27.472 1.00 92.06 85 GLU A CA 1
ATOM 704 C C . GLU A 1 85 ? 9.370 1.361 -26.224 1.00 92.06 85 GLU A C 1
ATOM 706 O O . GLU A 1 85 ? 10.435 1.976 -26.202 1.00 92.06 85 GLU A O 1
ATOM 711 N N . LEU A 1 86 ? 8.995 0.596 -25.195 1.00 91.12 86 LEU A N 1
ATOM 712 C CA . LEU A 1 86 ? 9.808 0.466 -23.987 1.00 91.12 86 LEU A CA 1
ATOM 713 C C . LEU A 1 86 ? 11.172 -0.188 -24.255 1.00 91.12 86 LEU A C 1
ATOM 715 O O . LEU A 1 86 ? 12.162 0.202 -23.638 1.00 91.12 86 LEU A O 1
ATOM 719 N N . TYR A 1 87 ? 11.243 -1.168 -25.160 1.00 92.62 87 TYR A N 1
ATOM 720 C CA . TYR A 1 87 ? 12.513 -1.772 -25.565 1.00 92.62 87 TYR A CA 1
ATOM 721 C C . TYR A 1 87 ? 13.405 -0.794 -26.327 1.00 92.62 87 TYR A C 1
ATOM 723 O O . TYR A 1 87 ? 14.610 -0.790 -26.095 1.00 92.62 87 TYR A O 1
ATOM 731 N N . GLU A 1 88 ? 12.848 0.057 -27.189 1.00 93.12 88 GLU A N 1
ATOM 732 C CA . GLU A 1 88 ? 13.625 1.096 -27.876 1.00 93.12 88 GLU A CA 1
ATOM 733 C C . GLU A 1 88 ? 14.242 2.080 -26.880 1.00 93.12 88 GLU A C 1
ATOM 735 O O . GLU A 1 88 ? 15.442 2.347 -26.950 1.00 93.12 88 GLU A O 1
ATOM 740 N N . ILE A 1 89 ? 13.456 2.512 -25.889 1.00 89.62 89 ILE A N 1
ATOM 741 C CA . ILE A 1 89 ? 13.918 3.368 -24.791 1.00 89.62 89 ILE A CA 1
ATOM 742 C C . ILE A 1 89 ? 15.051 2.701 -23.999 1.00 89.62 89 ILE A C 1
ATOM 744 O O . ILE A 1 89 ? 16.067 3.331 -23.703 1.00 89.62 89 ILE A O 1
ATOM 748 N N . ILE A 1 90 ? 14.888 1.430 -23.621 1.00 90.94 90 ILE A N 1
ATOM 749 C CA . ILE A 1 90 ? 15.911 0.705 -22.855 1.00 90.94 90 ILE A CA 1
ATOM 750 C C . ILE A 1 90 ? 17.167 0.473 -23.690 1.00 90.94 90 ILE A C 1
ATOM 752 O O . ILE A 1 90 ? 18.271 0.617 -23.167 1.00 90.94 90 ILE A O 1
ATOM 756 N N . ARG A 1 91 ? 17.025 0.195 -24.985 1.00 93.69 91 ARG A N 1
ATOM 757 C CA . ARG A 1 91 ? 18.158 0.060 -25.896 1.00 93.69 91 ARG A CA 1
ATOM 758 C C . ARG A 1 91 ? 18.937 1.366 -26.017 1.00 93.69 91 ARG A C 1
ATOM 760 O O . ARG A 1 91 ? 20.160 1.333 -25.973 1.00 93.69 91 ARG A O 1
ATOM 767 N N . GLU A 1 92 ? 18.259 2.505 -26.120 1.00 91.19 92 GLU A N 1
ATOM 768 C CA . GLU A 1 92 ? 18.912 3.819 -26.169 1.00 91.19 92 GLU A CA 1
ATOM 769 C C . GLU A 1 92 ? 19.630 4.156 -24.851 1.00 91.19 92 GLU A C 1
ATOM 771 O O . GLU A 1 92 ? 20.766 4.622 -24.860 1.00 91.19 92 GLU A O 1
ATOM 776 N N . LEU A 1 93 ? 18.994 3.877 -23.709 1.00 87.44 93 LEU A N 1
ATOM 777 C CA . LEU A 1 93 ? 19.526 4.240 -22.393 1.00 87.44 93 LEU A CA 1
ATOM 778 C C . LEU A 1 93 ? 20.600 3.287 -21.854 1.00 87.44 93 LEU A C 1
ATOM 780 O O . LEU A 1 93 ? 21.510 3.724 -21.150 1.00 87.44 93 LEU A O 1
ATOM 784 N N . HIS A 1 94 ? 20.458 1.989 -22.109 1.00 89.50 94 HIS A N 1
ATOM 785 C CA . HIS A 1 94 ? 21.283 0.937 -21.509 1.00 89.50 94 HIS A CA 1
ATOM 786 C C . HIS A 1 94 ? 22.091 0.144 -22.538 1.00 89.50 94 HIS A C 1
ATOM 788 O O . HIS A 1 94 ? 22.933 -0.656 -22.139 1.00 89.50 94 HIS A O 1
ATOM 794 N N . GLY A 1 95 ? 21.838 0.320 -23.839 1.00 93.31 95 GLY A N 1
ATOM 795 C CA . GLY A 1 95 ? 22.433 -0.520 -24.881 1.00 93.31 95 GLY A CA 1
ATOM 796 C C . GLY A 1 95 ? 21.953 -1.975 -24.851 1.00 93.31 95 GLY A C 1
ATOM 797 O O . GLY A 1 95 ? 22.577 -2.815 -25.487 1.00 93.31 95 GLY A O 1
ATOM 798 N N . ALA A 1 96 ? 20.884 -2.279 -24.106 1.00 93.19 96 ALA A N 1
ATOM 799 C CA . ALA A 1 96 ? 20.390 -3.636 -23.881 1.00 93.19 96 ALA A CA 1
ATOM 800 C C . ALA A 1 96 ? 19.274 -4.010 -24.868 1.00 93.19 96 ALA A C 1
ATOM 802 O O . ALA A 1 96 ? 18.364 -3.211 -25.116 1.00 93.19 96 ALA A O 1
ATOM 803 N N . GLY A 1 97 ? 19.337 -5.228 -25.409 1.00 92.25 97 GLY A N 1
ATOM 804 C CA . GLY A 1 97 ? 18.325 -5.793 -26.299 1.00 92.25 97 GLY A CA 1
ATOM 805 C C . GLY A 1 97 ? 17.216 -6.571 -25.570 1.00 92.25 97 GLY A C 1
ATOM 806 O O . GLY A 1 97 ? 17.259 -6.754 -24.346 1.00 92.25 97 GLY A O 1
ATOM 807 N N . PRO A 1 98 ? 16.197 -7.056 -26.307 1.00 90.31 98 PRO A N 1
ATOM 808 C CA . PRO A 1 98 ? 15.162 -7.952 -25.778 1.00 90.31 98 PRO A CA 1
ATOM 809 C C . PRO A 1 98 ? 15.692 -9.262 -25.180 1.00 90.31 98 PRO A C 1
ATOM 811 O O . PRO A 1 98 ? 15.049 -9.850 -24.312 1.00 90.31 98 PRO A O 1
ATOM 814 N N . GLU A 1 99 ? 16.852 -9.713 -25.643 1.00 92.06 99 GLU A N 1
ATOM 815 C CA . GLU A 1 99 ? 17.590 -10.879 -25.161 1.00 92.06 99 GLU A CA 1
ATOM 816 C C . GLU A 1 99 ? 18.279 -10.649 -23.809 1.00 92.06 99 GLU A C 1
ATOM 818 O O . GLU A 1 99 ? 18.518 -11.609 -23.080 1.00 92.06 99 GLU A O 1
ATOM 823 N N . ASP A 1 100 ? 18.545 -9.392 -23.447 1.00 92.06 100 ASP A N 1
ATOM 824 C CA . ASP A 1 100 ? 19.295 -9.039 -22.239 1.00 92.06 100 ASP A CA 1
ATOM 825 C C . ASP A 1 100 ? 18.385 -8.716 -21.050 1.00 92.06 100 ASP A C 1
ATOM 827 O O . ASP A 1 100 ? 18.803 -8.795 -19.888 1.00 92.06 100 ASP A O 1
ATOM 831 N N . CYS A 1 101 ? 17.135 -8.312 -21.310 1.00 92.94 101 CYS A N 1
ATOM 832 C CA . CYS A 1 101 ? 16.238 -7.840 -20.261 1.00 92.94 101 CYS A CA 1
ATOM 833 C C . CYS A 1 101 ? 14.745 -8.050 -20.543 1.00 92.94 101 CYS A C 1
ATOM 835 O O . CYS A 1 101 ? 14.257 -8.051 -21.676 1.00 92.94 101 CYS A O 1
ATOM 837 N N . LEU A 1 102 ? 13.980 -8.160 -19.454 1.00 91.44 102 LEU A N 1
ATOM 838 C CA . LEU A 1 102 ? 12.524 -8.085 -19.499 1.00 91.44 102 LEU A CA 1
ATOM 839 C C . LEU A 1 102 ? 12.084 -6.675 -19.132 1.00 91.44 102 LEU A C 1
ATOM 841 O O . LEU A 1 102 ? 12.411 -6.178 -18.050 1.00 91.44 102 LEU A O 1
ATOM 845 N N . VAL A 1 103 ? 11.315 -6.053 -20.021 1.00 91.06 103 VAL A N 1
ATOM 846 C CA . VAL A 1 103 ? 10.859 -4.678 -19.842 1.00 91.06 103 VAL A CA 1
ATOM 847 C C . VAL A 1 103 ? 9.362 -4.647 -19.578 1.00 91.06 103 VAL A C 1
ATOM 849 O O . VAL A 1 103 ? 8.557 -5.209 -20.324 1.00 91.06 103 VAL A O 1
ATOM 852 N N . TYR A 1 104 ? 9.000 -3.959 -18.502 1.00 90.00 104 TYR A N 1
ATOM 853 C CA . TYR A 1 104 ? 7.627 -3.650 -18.139 1.00 90.00 104 TYR A CA 1
ATOM 854 C C . TYR A 1 104 ? 7.489 -2.143 -17.972 1.00 90.00 104 TYR A C 1
ATOM 856 O O . TYR A 1 104 ? 8.407 -1.479 -17.492 1.00 90.00 104 TYR A O 1
ATOM 864 N N . GLY A 1 105 ? 6.343 -1.591 -18.352 1.00 84.00 105 GLY A N 1
ATOM 865 C CA . GLY A 1 105 ? 6.107 -0.158 -18.258 1.00 84.00 105 GLY A CA 1
ATOM 866 C C . GLY A 1 105 ? 4.709 0.151 -17.772 1.00 84.00 105 GLY A C 1
ATOM 867 O O . GLY A 1 105 ? 3.764 -0.585 -18.057 1.00 84.00 105 GLY A O 1
ATOM 868 N N . ILE A 1 106 ? 4.602 1.243 -17.024 1.00 83.00 106 ILE A N 1
ATOM 869 C CA . ILE A 1 106 ? 3.338 1.787 -16.548 1.00 83.00 106 ILE A CA 1
ATOM 870 C C . ILE A 1 106 ? 3.259 3.246 -17.015 1.00 83.00 106 ILE A C 1
ATOM 872 O O . ILE A 1 106 ? 4.140 4.042 -16.662 1.00 83.00 106 ILE A O 1
ATOM 876 N N . PRO A 1 107 ? 2.221 3.627 -17.779 1.00 82.25 107 PRO A N 1
ATOM 877 C CA . PRO A 1 107 ? 2.010 5.012 -18.183 1.00 82.25 107 PRO A CA 1
ATOM 878 C C . PRO A 1 107 ? 1.587 5.853 -16.967 1.00 82.25 107 PRO A C 1
ATOM 880 O O . PRO A 1 107 ? 0.399 5.946 -16.648 1.00 82.25 107 PRO A O 1
ATOM 883 N N . ILE A 1 108 ? 2.569 6.470 -16.291 1.00 81.12 108 ILE A N 1
ATOM 884 C CA . ILE A 1 108 ? 2.430 7.077 -14.952 1.00 81.12 108 ILE A CA 1
ATOM 885 C C . ILE A 1 108 ? 1.233 8.010 -14.878 1.00 81.12 108 ILE A C 1
ATOM 887 O O . ILE A 1 108 ? 0.449 7.901 -13.947 1.00 81.12 108 ILE A O 1
ATOM 891 N N . VAL A 1 109 ? 1.084 8.913 -15.849 1.00 79.12 109 VAL A N 1
ATOM 892 C CA . VAL A 1 109 ? 0.025 9.929 -15.823 1.00 79.12 109 VAL A CA 1
ATOM 893 C C . VAL A 1 109 ? -1.353 9.270 -15.852 1.00 79.12 109 VAL A C 1
ATOM 895 O O . VAL A 1 109 ? -2.178 9.521 -14.977 1.00 79.12 109 VAL A O 1
ATOM 898 N N . SER A 1 110 ? -1.594 8.381 -16.816 1.00 82.75 110 SER A N 1
ATOM 899 C CA . SER A 1 110 ? -2.891 7.712 -16.944 1.00 82.75 110 SER A CA 1
ATOM 900 C C . SER A 1 110 ? -3.189 6.800 -15.751 1.00 82.75 110 SER A C 1
ATOM 902 O O . SER A 1 110 ? -4.281 6.864 -15.194 1.00 82.75 110 SER A O 1
ATOM 904 N N . THR A 1 111 ? -2.204 6.023 -15.287 1.00 84.69 111 THR A N 1
ATOM 905 C CA . THR A 1 111 ? -2.349 5.161 -14.109 1.00 84.69 111 THR A CA 1
ATOM 906 C C . THR A 1 111 ? -2.573 5.987 -12.849 1.00 84.69 111 THR A C 1
ATOM 908 O O . THR A 1 111 ? -3.387 5.630 -12.006 1.00 84.69 111 THR A O 1
ATOM 911 N N . PHE A 1 112 ? -1.918 7.136 -12.720 1.00 84.88 112 PHE A N 1
ATOM 912 C CA . PHE A 1 112 ? -2.130 8.005 -11.576 1.00 84.88 112 PHE A CA 1
ATOM 913 C C . PHE A 1 112 ? -3.574 8.518 -11.517 1.00 84.88 112 PHE A C 1
ATOM 915 O O . PHE A 1 112 ? -4.217 8.389 -10.479 1.00 84.88 112 PHE A O 1
ATOM 922 N N . TYR A 1 113 ? -4.105 9.053 -12.619 1.00 85.94 113 TYR A N 1
ATOM 923 C CA . TYR A 1 113 ? -5.439 9.663 -12.631 1.00 85.94 113 TYR A CA 1
ATOM 924 C C . TYR A 1 113 ? -6.591 8.660 -12.647 1.00 85.94 113 TYR A C 1
ATOM 926 O O . TYR A 1 113 ? -7.606 8.895 -11.996 1.00 85.94 113 TYR A O 1
ATOM 934 N N . VAL A 1 114 ? -6.465 7.569 -13.402 1.00 87.38 114 VAL A N 1
ATOM 935 C CA . VAL A 1 114 ? -7.550 6.587 -13.564 1.00 87.38 114 VAL A CA 1
ATOM 936 C C . VAL A 1 114 ? -7.605 5.627 -12.383 1.00 87.38 114 VAL A C 1
ATOM 938 O O . VAL A 1 114 ? -8.675 5.126 -12.046 1.00 87.38 114 VAL A O 1
ATOM 941 N N . ASP A 1 115 ? -6.465 5.388 -11.742 1.00 85.81 115 ASP A N 1
ATOM 942 C CA . ASP A 1 115 ? -6.342 4.352 -10.733 1.00 85.81 115 ASP A CA 1
ATOM 943 C C . ASP A 1 115 ? -5.887 4.883 -9.370 1.00 85.81 115 ASP A C 1
ATOM 945 O O . ASP A 1 115 ? -6.657 4.857 -8.398 1.00 85.81 115 ASP A O 1
ATOM 949 N N . ILE A 1 116 ? -4.633 5.335 -9.277 1.00 87.25 116 ILE A N 1
ATOM 950 C CA . ILE A 1 116 ? -4.012 5.597 -7.975 1.00 87.25 116 ILE A CA 1
ATOM 951 C C . ILE A 1 116 ? -4.820 6.659 -7.236 1.00 87.25 116 ILE A C 1
ATOM 953 O O . ILE A 1 116 ? -5.176 6.461 -6.081 1.00 87.25 116 ILE A O 1
ATOM 957 N N . PHE A 1 117 ? -5.163 7.757 -7.904 1.00 87.44 117 PHE A N 1
ATOM 958 C CA . PHE A 1 117 ? -5.878 8.863 -7.288 1.00 87.44 117 PHE A CA 1
ATOM 959 C C . PHE A 1 117 ? -7.288 8.460 -6.808 1.00 87.44 117 PHE A C 1
ATOM 961 O O . PHE A 1 117 ? -7.540 8.603 -5.610 1.00 87.44 117 PHE A O 1
ATOM 968 N N . PRO A 1 118 ? -8.185 7.878 -7.635 1.00 90.50 118 PRO A N 1
ATOM 969 C CA . PRO A 1 118 ? -9.494 7.419 -7.167 1.00 90.50 118 PRO A CA 1
ATOM 970 C C . PRO A 1 118 ? -9.422 6.403 -6.023 1.00 90.50 118 PRO A C 1
ATOM 972 O O . PRO A 1 118 ? -10.103 6.571 -5.006 1.00 90.50 118 PRO A O 1
ATOM 975 N N . SER A 1 119 ? -8.587 5.364 -6.154 1.00 90.12 119 SER A N 1
ATOM 976 C CA . SER A 1 119 ? -8.471 4.314 -5.133 1.00 90.12 119 SER A CA 1
ATOM 977 C C . SER A 1 119 ? -7.924 4.872 -3.818 1.00 90.12 119 SER A C 1
ATOM 979 O O . SER A 1 119 ? -8.462 4.581 -2.745 1.00 90.12 119 SER A O 1
ATOM 981 N N . TYR A 1 120 ? -6.917 5.743 -3.893 1.00 89.19 120 TYR A N 1
ATOM 982 C CA . TYR A 1 120 ? -6.349 6.438 -2.746 1.00 89.19 120 TYR A CA 1
ATOM 983 C C . TYR A 1 120 ? -7.387 7.339 -2.068 1.00 89.19 120 TYR A C 1
ATOM 985 O O . TYR A 1 120 ? -7.599 7.228 -0.859 1.00 89.19 120 TYR A O 1
ATOM 993 N N . SER A 1 121 ? -8.101 8.177 -2.825 1.00 90.88 121 SER A N 1
ATOM 994 C CA . SER A 1 121 ? -9.143 9.060 -2.290 1.00 90.88 121 SER A CA 1
ATOM 995 C C . SER A 1 121 ? -10.249 8.287 -1.571 1.00 90.88 121 SER A C 1
ATOM 997 O O . SER A 1 121 ? -10.625 8.657 -0.456 1.00 90.88 121 SER A O 1
ATOM 999 N N . VAL A 1 122 ? -10.739 7.187 -2.156 1.00 91.62 122 VAL A N 1
ATOM 1000 C CA . VAL A 1 122 ? -11.770 6.341 -1.532 1.00 91.62 122 VAL A CA 1
ATOM 1001 C C . VAL A 1 122 ? -11.249 5.702 -0.245 1.00 91.62 122 VAL A C 1
ATOM 1003 O O . VAL A 1 122 ? -11.919 5.770 0.788 1.00 91.62 122 VAL A O 1
ATOM 1006 N N . CYS A 1 123 ? -10.044 5.127 -0.267 1.00 92.06 123 CYS A N 1
ATOM 1007 C CA . CYS A 1 123 ? -9.471 4.458 0.900 1.00 92.06 123 CYS A CA 1
ATOM 1008 C C . CYS A 1 123 ? -9.256 5.429 2.067 1.00 92.06 123 CYS A C 1
ATOM 1010 O O . CYS A 1 123 ? -9.679 5.158 3.194 1.00 92.06 123 CYS A O 1
ATOM 1012 N N . TYR A 1 124 ? -8.654 6.589 1.811 1.00 92.06 124 TYR A N 1
ATOM 1013 C CA . TYR A 1 124 ? -8.421 7.584 2.857 1.00 92.06 124 TYR A CA 1
ATOM 1014 C C . TYR A 1 124 ? -9.716 8.251 3.329 1.00 92.06 124 TYR A C 1
ATOM 1016 O O . TYR A 1 124 ? -9.868 8.494 4.527 1.00 92.06 124 TYR A O 1
ATOM 1024 N N . GLY A 1 125 ? -10.685 8.473 2.436 1.00 94.00 125 GLY A N 1
ATOM 1025 C CA . GLY A 1 125 ? -12.018 8.949 2.804 1.00 94.00 125 GLY A CA 1
ATOM 1026 C C . GLY A 1 125 ? -12.734 7.987 3.756 1.00 94.00 125 GLY A C 1
ATOM 1027 O O . GLY A 1 125 ? -13.199 8.401 4.822 1.00 94.00 125 GLY A O 1
ATOM 1028 N N . LEU A 1 126 ? -12.750 6.688 3.429 1.00 94.25 126 LEU A N 1
ATOM 1029 C CA . LEU A 1 126 ? -13.293 5.639 4.300 1.00 94.25 126 LEU A CA 1
ATOM 1030 C C . LEU A 1 126 ? -12.545 5.564 5.632 1.00 94.25 126 LEU A C 1
ATOM 1032 O O . LEU A 1 126 ? -13.176 5.474 6.687 1.00 94.25 126 LEU A O 1
ATOM 1036 N N . PHE A 1 127 ? -11.213 5.649 5.602 1.00 94.88 127 PHE A N 1
ATOM 1037 C CA . PHE A 1 127 ? -10.400 5.650 6.811 1.00 94.88 127 PHE A CA 1
ATOM 1038 C C . PHE A 1 127 ? -10.770 6.812 7.742 1.00 94.88 127 PHE A C 1
ATOM 1040 O O . PHE A 1 127 ? -11.058 6.585 8.918 1.00 94.88 127 PHE A O 1
ATOM 1047 N N . ILE A 1 128 ? -10.824 8.042 7.219 1.00 95.62 128 ILE A N 1
ATOM 1048 C CA . ILE A 1 128 ? -11.185 9.243 7.984 1.00 95.62 128 ILE A CA 1
ATOM 1049 C C . ILE A 1 128 ? -12.604 9.108 8.543 1.00 95.62 128 ILE A C 1
ATOM 1051 O O . ILE A 1 128 ? -12.820 9.340 9.736 1.00 95.62 128 ILE A O 1
ATOM 1055 N N . PHE A 1 129 ? -13.562 8.679 7.719 1.00 96.38 129 PHE A N 1
ATOM 1056 C CA . PHE A 1 129 ? -14.943 8.460 8.144 1.00 96.38 129 PHE A CA 1
ATOM 1057 C C . PHE A 1 129 ? -15.031 7.468 9.314 1.00 96.38 129 PHE A C 1
ATOM 1059 O O . PHE A 1 129 ? -15.610 7.781 10.362 1.00 96.38 129 PHE A O 1
ATOM 1066 N N . CYS A 1 130 ? -14.419 6.287 9.175 1.00 96.31 130 CYS A N 1
ATOM 1067 C CA . CYS A 1 130 ? -14.400 5.274 10.226 1.00 96.31 130 CYS A CA 1
ATOM 1068 C C . CYS A 1 130 ? -13.684 5.784 11.481 1.00 96.31 130 CYS A C 1
ATOM 1070 O O . CYS A 1 130 ? -14.196 5.600 12.586 1.00 96.31 130 CYS A O 1
ATOM 1072 N N . ALA A 1 131 ? -12.556 6.481 11.331 1.00 96.06 131 ALA A N 1
ATOM 1073 C CA . ALA A 1 131 ? -11.797 7.028 12.448 1.00 96.06 131 ALA A CA 1
ATOM 1074 C C . ALA A 1 131 ? -12.603 8.057 13.257 1.00 96.06 131 ALA A C 1
ATOM 1076 O O . ALA A 1 131 ? -12.616 8.009 14.491 1.00 96.06 131 ALA A O 1
ATOM 1077 N N . VAL A 1 132 ? -13.339 8.947 12.583 1.00 96.75 132 VAL A N 1
ATOM 1078 C CA . VAL A 1 132 ? -14.241 9.909 13.233 1.00 96.75 132 VAL A CA 1
ATOM 1079 C C . VAL A 1 132 ? -15.353 9.179 13.989 1.00 96.75 132 VAL A C 1
ATOM 1081 O O . VAL A 1 132 ? -15.587 9.467 15.165 1.00 96.75 132 VAL A O 1
ATOM 1084 N N . LYS A 1 133 ? -16.010 8.191 13.366 1.00 97.12 133 LYS A N 1
ATOM 1085 C CA . LYS A 1 133 ? -17.083 7.416 14.015 1.00 97.12 133 LYS A CA 1
ATOM 1086 C C . LYS A 1 133 ? -16.583 6.610 15.217 1.00 97.12 133 LYS A C 1
ATOM 1088 O O . LYS A 1 133 ? -17.246 6.597 16.254 1.00 97.12 133 LYS A O 1
ATOM 1093 N N . ILE A 1 134 ? -15.409 5.985 15.118 1.00 95.56 134 ILE A N 1
ATOM 1094 C CA . ILE A 1 134 ? -14.763 5.278 16.234 1.00 95.56 134 ILE A CA 1
ATOM 1095 C C . ILE A 1 134 ? -14.483 6.251 17.375 1.00 95.56 134 ILE A C 1
ATOM 1097 O O . ILE A 1 134 ? -14.864 5.975 18.510 1.00 95.56 134 ILE A O 1
ATOM 1101 N N . ARG A 1 135 ? -13.887 7.415 17.092 1.00 94.75 135 ARG A N 1
ATOM 1102 C CA . ARG A 1 135 ? -13.592 8.429 18.112 1.00 94.75 135 ARG A CA 1
ATOM 1103 C C . ARG A 1 135 ? -14.852 8.893 18.842 1.00 94.75 135 ARG A C 1
ATOM 1105 O O . ARG A 1 135 ? -14.835 8.981 20.070 1.00 94.75 135 ARG A O 1
ATOM 1112 N N . SER A 1 136 ? -15.935 9.156 18.113 1.00 94.19 136 SER A N 1
ATOM 1113 C CA . SER A 1 136 ? -17.223 9.531 18.707 1.00 94.19 136 SER A CA 1
ATOM 1114 C C . SER A 1 136 ? -17.778 8.417 19.595 1.00 94.19 136 SER A C 1
ATOM 1116 O O . SER A 1 136 ? -18.187 8.678 20.726 1.00 94.19 136 SER A O 1
ATOM 1118 N N . LYS A 1 137 ? -17.715 7.158 19.142 1.00 93.25 137 LYS A N 1
ATOM 1119 C CA . LYS A 1 137 ? -18.195 6.015 19.927 1.00 93.25 137 LYS A CA 1
ATOM 1120 C C . LYS A 1 137 ? -17.350 5.768 21.178 1.00 93.25 137 LYS A C 1
ATOM 1122 O O . LYS A 1 137 ? -17.915 5.563 22.249 1.00 93.25 137 LYS A O 1
ATOM 1127 N N . LEU A 1 138 ? -16.024 5.864 21.080 1.00 91.62 138 LEU A N 1
ATOM 1128 C CA . LEU A 1 138 ? -15.116 5.710 22.221 1.00 91.62 138 LEU A CA 1
ATOM 1129 C C . LEU A 1 138 ? -15.332 6.781 23.297 1.00 91.62 138 LEU A C 1
ATOM 1131 O O . LEU A 1 138 ? -15.156 6.486 24.471 1.00 91.62 138 LEU A O 1
ATOM 1135 N N . ARG A 1 139 ? -15.746 8.002 22.927 1.00 89.75 139 ARG A N 1
ATOM 1136 C CA . ARG A 1 139 ? -16.120 9.046 23.900 1.00 89.75 139 ARG A CA 1
ATOM 1137 C C . ARG A 1 139 ? -17.412 8.724 24.655 1.00 89.75 139 ARG A C 1
ATOM 1139 O O . ARG A 1 139 ? -17.540 9.115 25.806 1.00 89.75 139 ARG A O 1
ATOM 1146 N N . SER A 1 140 ? -18.340 7.992 24.036 1.00 89.56 140 SER A N 1
ATOM 1147 C CA . SER A 1 140 ? -19.616 7.609 24.662 1.00 89.56 140 SER A CA 1
ATOM 1148 C C . SER A 1 140 ? -19.520 6.425 25.638 1.00 89.56 140 SER A C 1
ATOM 1150 O O . SER A 1 140 ? -20.492 6.126 26.323 1.00 89.56 140 SER A O 1
ATOM 1152 N N . PHE A 1 141 ? -18.378 5.728 25.715 1.00 81.81 141 PHE A N 1
ATOM 1153 C CA . PHE A 1 141 ? -18.258 4.490 26.499 1.00 81.81 141 PHE A CA 1
ATOM 1154 C C . PHE A 1 141 ? -18.109 4.657 28.012 1.00 81.81 141 PHE A C 1
ATOM 1156 O O . PHE A 1 141 ? -18.190 3.642 28.703 1.00 81.81 141 PHE A O 1
ATOM 1163 N N . GLY A 1 142 ? -17.976 5.887 28.521 1.00 68.06 142 GLY A N 1
ATOM 1164 C CA . GLY A 1 142 ? -17.635 6.173 29.922 1.00 68.06 142 GLY A CA 1
ATOM 1165 C C . GLY A 1 142 ? -18.469 5.450 30.990 1.00 68.06 142 GLY A C 1
ATOM 1166 O O . GLY A 1 142 ? -17.978 5.272 32.095 1.00 68.06 142 GLY A O 1
ATOM 1167 N N . ASN A 1 143 ? -19.671 4.959 30.655 1.00 68.88 143 ASN A N 1
ATOM 1168 C CA . ASN A 1 143 ? -20.571 4.308 31.613 1.00 68.88 143 ASN A CA 1
ATOM 1169 C C . ASN A 1 143 ? -20.877 2.818 31.335 1.00 68.88 143 ASN A C 1
ATOM 1171 O O . ASN A 1 143 ? -21.627 2.222 32.097 1.00 68.88 143 ASN A O 1
ATOM 1175 N N . THR A 1 144 ? -20.373 2.196 30.255 1.00 78.94 144 THR A N 1
ATOM 1176 C CA . THR A 1 144 ? -20.856 0.850 29.827 1.00 78.94 144 THR A CA 1
ATOM 1177 C C . THR A 1 144 ? -19.787 -0.223 29.633 1.00 78.94 144 THR A C 1
ATOM 1179 O O . THR A 1 144 ? -20.129 -1.394 29.472 1.00 78.94 144 THR A O 1
ATOM 1182 N N . THR A 1 145 ? -18.500 0.125 29.622 1.00 82.81 145 THR A N 1
ATOM 1183 C CA . THR A 1 145 ? -17.417 -0.843 29.375 1.00 82.81 145 THR A CA 1
ATOM 1184 C C . THR A 1 145 ? -16.372 -0.813 30.475 1.00 82.81 145 THR A C 1
ATOM 1186 O O . THR A 1 145 ? -16.137 0.229 31.077 1.00 82.81 145 THR A O 1
ATOM 1189 N N . SER A 1 146 ? -15.692 -1.943 30.695 1.00 87.19 146 SER A N 1
ATOM 1190 C CA . SER A 1 146 ? -14.571 -1.984 31.635 1.00 87.19 146 SER A CA 1
ATOM 1191 C C . SER A 1 146 ? -13.477 -0.985 31.230 1.00 87.19 146 SER A C 1
ATOM 1193 O O . SER A 1 146 ? -13.159 -0.846 30.042 1.00 87.19 146 SER A O 1
ATOM 1195 N N . CYS A 1 147 ? -12.857 -0.341 32.223 1.00 86.31 147 CYS A N 1
ATOM 1196 C CA . CYS A 1 147 ? -11.741 0.589 32.018 1.00 86.31 147 CYS A CA 1
ATOM 1197 C C . CYS A 1 147 ? -10.618 -0.053 31.176 1.00 86.31 147 CYS 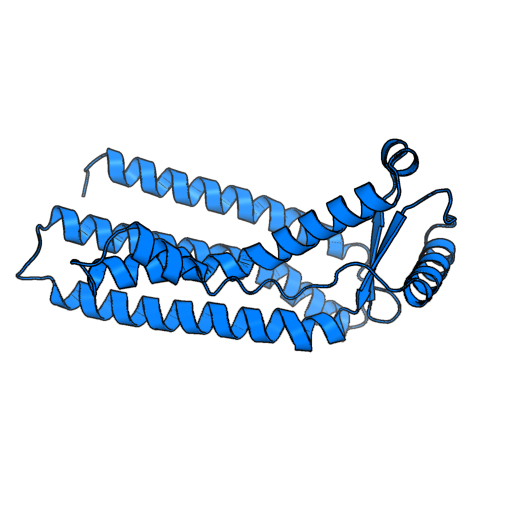A C 1
ATOM 1199 O O . CYS A 1 147 ? -10.080 0.563 30.253 1.00 86.31 147 CYS A O 1
ATOM 1201 N N . ARG A 1 148 ? -10.334 -1.344 31.406 1.00 86.75 148 ARG A N 1
ATOM 1202 C CA . ARG A 1 148 ? -9.326 -2.108 30.655 1.00 86.75 148 ARG A CA 1
ATOM 1203 C C . ARG A 1 148 ? -9.663 -2.217 29.163 1.00 86.75 148 ARG A C 1
ATOM 1205 O O . ARG A 1 148 ? -8.795 -1.982 28.322 1.00 86.75 148 ARG A O 1
ATOM 1212 N N . THR A 1 149 ? -10.906 -2.557 28.818 1.00 87.00 149 THR A N 1
ATOM 1213 C CA . THR A 1 149 ? -11.341 -2.682 27.415 1.00 87.00 149 THR A CA 1
ATOM 1214 C C . THR A 1 149 ? -11.304 -1.335 26.702 1.00 87.00 149 THR A C 1
ATOM 1216 O O . THR A 1 149 ? -10.836 -1.252 25.565 1.00 87.00 149 THR A O 1
ATOM 1219 N N . GLU A 1 150 ? -11.751 -0.269 27.365 1.00 88.31 150 GLU A N 1
ATOM 1220 C CA . GLU A 1 150 ? -11.737 1.079 26.797 1.00 88.31 150 GLU A CA 1
ATOM 1221 C C . GLU A 1 150 ? -10.306 1.544 26.487 1.00 88.31 150 GLU A C 1
ATOM 1223 O O . GLU A 1 150 ? -10.023 2.029 25.385 1.00 88.31 150 GLU A O 1
ATOM 1228 N N . GLN A 1 151 ? -9.378 1.344 27.428 1.00 88.88 151 GLN A N 1
ATOM 1229 C CA . GLN A 1 151 ? -7.967 1.667 27.227 1.00 88.88 151 GLN A CA 1
ATOM 1230 C C . GLN A 1 151 ? -7.362 0.880 26.062 1.00 88.88 151 GLN A C 1
ATOM 1232 O O . GLN A 1 151 ? -6.656 1.461 25.232 1.00 88.88 151 GLN A O 1
ATOM 1237 N N . MET A 1 152 ? -7.663 -0.418 25.957 1.00 88.44 152 MET A N 1
ATOM 1238 C CA . MET A 1 152 ? -7.189 -1.256 24.855 1.00 88.44 152 MET A CA 1
ATOM 1239 C C . MET A 1 152 ? -7.694 -0.744 23.498 1.00 88.44 152 MET A C 1
ATOM 1241 O O . MET A 1 152 ? -6.902 -0.595 22.568 1.00 88.44 152 MET A O 1
ATOM 1245 N N . GLN A 1 153 ? -8.978 -0.389 23.393 1.00 90.62 153 GLN A N 1
ATOM 1246 C CA . GLN A 1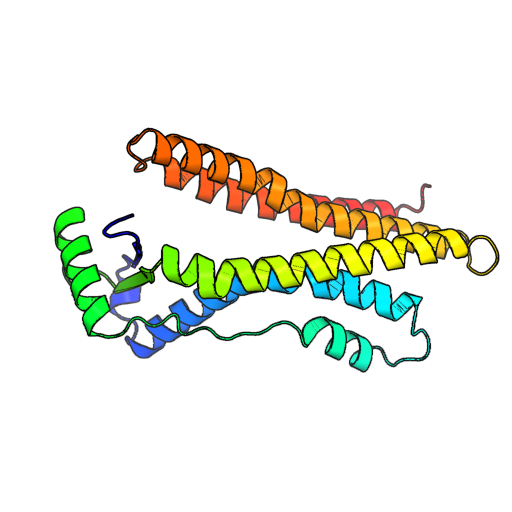 153 ? -9.564 0.142 22.157 1.00 90.62 153 GLN A CA 1
ATOM 1247 C C . GLN A 1 153 ? -8.971 1.499 21.756 1.00 90.62 153 GLN A C 1
ATOM 1249 O O . GLN A 1 153 ? -8.675 1.721 20.580 1.00 90.62 153 GLN A O 1
ATOM 1254 N N . LYS A 1 154 ? -8.734 2.395 22.724 1.00 91.12 154 LYS A N 1
ATOM 1255 C CA . LYS A 1 154 ? -8.060 3.682 22.479 1.00 91.12 154 LYS A CA 1
ATOM 1256 C C . LYS A 1 154 ? -6.622 3.491 21.998 1.00 91.12 154 LYS A C 1
ATOM 1258 O O . LYS A 1 154 ? -6.189 4.199 21.091 1.00 91.12 154 LYS A O 1
ATOM 1263 N N . ARG A 1 155 ? -5.877 2.553 22.595 1.00 90.44 155 ARG A N 1
ATOM 1264 C CA . ARG A 1 155 ? -4.501 2.231 22.180 1.00 90.44 155 ARG A CA 1
ATOM 1265 C C . ARG A 1 155 ? -4.483 1.678 20.759 1.00 90.44 155 ARG A C 1
ATOM 1267 O O . ARG A 1 155 ? -3.747 2.205 19.935 1.00 90.44 155 ARG A O 1
ATOM 1274 N N . PHE A 1 156 ? -5.342 0.705 20.463 1.00 91.69 156 PHE A N 1
ATOM 1275 C CA . PHE A 1 156 ? -5.461 0.130 19.124 1.00 91.69 156 PHE A CA 1
ATOM 1276 C C . PHE A 1 156 ? -5.796 1.196 18.071 1.00 91.69 156 PHE A C 1
ATOM 1278 O O . PHE A 1 156 ? -5.115 1.288 17.055 1.00 91.69 156 PHE A O 1
ATOM 1285 N N . PHE A 1 157 ? -6.750 2.085 18.363 1.00 93.75 157 PHE A N 1
ATOM 1286 C CA . PHE A 1 157 ? -7.103 3.192 17.471 1.00 93.75 157 PHE A CA 1
ATOM 1287 C C . PHE A 1 157 ? -5.926 4.151 17.206 1.00 93.75 157 PHE A C 1
ATOM 1289 O O . PHE A 1 157 ? -5.677 4.540 16.067 1.00 93.75 157 PHE A O 1
ATOM 1296 N N . ARG A 1 158 ? -5.155 4.510 18.243 1.00 93.44 158 ARG A N 1
ATOM 1297 C CA . ARG A 1 158 ? -3.947 5.345 18.085 1.00 93.44 158 ARG A CA 1
ATOM 1298 C C . ARG A 1 158 ? -2.885 4.655 17.232 1.00 93.44 158 ARG A C 1
ATOM 1300 O O . ARG A 1 158 ? -2.275 5.309 16.392 1.00 93.44 158 ARG A O 1
ATOM 1307 N N . THR A 1 159 ? -2.690 3.353 17.430 1.00 93.00 159 THR A N 1
ATOM 1308 C CA . THR A 1 159 ? -1.776 2.544 16.618 1.00 93.00 159 THR A CA 1
ATOM 1309 C C . THR A 1 159 ? -2.202 2.544 15.154 1.00 93.00 159 THR A C 1
ATOM 1311 O O . THR A 1 159 ? -1.355 2.783 14.302 1.00 93.00 159 THR A O 1
ATOM 1314 N N . GLN A 1 160 ? -3.494 2.382 14.853 1.00 93.00 160 GLN A N 1
ATOM 1315 C CA . GLN A 1 160 ? -3.999 2.453 13.477 1.00 93.00 160 GLN A CA 1
ATOM 1316 C C . GLN A 1 160 ? -3.741 3.816 12.825 1.00 93.00 160 GLN A C 1
ATOM 1318 O O . GLN A 1 160 ? -3.240 3.872 11.707 1.00 93.00 160 GLN A O 1
ATOM 1323 N N . ILE A 1 161 ? -4.018 4.922 13.528 1.00 94.06 161 ILE A N 1
ATOM 1324 C CA . ILE A 1 161 ? -3.705 6.269 13.020 1.00 94.06 161 ILE A CA 1
ATOM 1325 C C . ILE A 1 161 ? -2.217 6.381 12.699 1.00 94.06 161 ILE A C 1
ATOM 1327 O O . ILE A 1 161 ? -1.845 6.824 11.616 1.00 94.06 161 ILE A O 1
ATOM 1331 N N . ALA A 1 162 ? -1.363 5.952 13.623 1.00 93.69 162 ALA A N 1
ATOM 1332 C CA . ALA A 1 162 ? 0.071 6.048 13.436 1.00 93.69 162 ALA A CA 1
ATOM 1333 C C . ALA A 1 162 ? 0.562 5.156 12.277 1.00 93.69 162 ALA A C 1
ATOM 1335 O O . ALA A 1 162 ? 1.389 5.604 11.492 1.00 93.69 162 ALA A O 1
ATOM 1336 N N . GLN A 1 163 ? -0.001 3.957 12.089 1.00 91.12 163 GLN A N 1
ATOM 1337 C CA . GLN A 1 163 ? 0.305 3.083 10.947 1.00 91.12 163 GLN A CA 1
ATOM 1338 C C . GLN A 1 163 ? -0.016 3.713 9.590 1.00 91.12 163 GLN A C 1
ATOM 1340 O O . GLN A 1 163 ? 0.693 3.430 8.626 1.00 91.12 163 GLN A O 1
ATOM 1345 N N . VAL A 1 164 ? -1.060 4.543 9.521 1.00 91.12 164 VAL A N 1
ATOM 1346 C CA . VAL A 1 164 ? -1.494 5.230 8.294 1.00 91.12 164 VAL A CA 1
ATOM 1347 C C . VAL A 1 164 ? -0.716 6.521 8.053 1.00 91.12 164 VAL A C 1
ATOM 1349 O O . VAL A 1 164 ? -0.367 6.826 6.916 1.00 91.12 164 VAL A O 1
ATOM 1352 N N . LEU A 1 165 ? -0.408 7.277 9.109 1.00 90.94 165 LEU A N 1
ATOM 1353 C CA . LEU A 1 165 ? 0.348 8.527 8.992 1.00 90.94 165 LEU A CA 1
ATOM 1354 C C . LEU A 1 165 ? 1.835 8.292 8.708 1.00 90.94 165 LEU A C 1
ATOM 1356 O O . LEU A 1 165 ? 2.439 9.050 7.958 1.00 90.94 165 LEU A O 1
ATOM 1360 N N . LEU A 1 166 ? 2.424 7.242 9.281 1.00 91.75 166 LEU A N 1
ATOM 1361 C CA . LEU A 1 166 ? 3.847 6.937 9.151 1.00 91.75 166 LEU A CA 1
ATOM 1362 C C . LEU A 1 166 ? 4.334 6.823 7.687 1.00 91.75 166 LEU A C 1
ATOM 1364 O O . LEU A 1 166 ? 5.289 7.524 7.354 1.00 91.75 166 LEU A O 1
ATOM 1368 N N . PRO A 1 167 ? 3.702 6.031 6.791 1.00 87.62 167 PRO A N 1
ATOM 1369 C CA . PRO A 1 167 ? 4.069 6.021 5.374 1.00 87.62 167 PRO A CA 1
ATOM 1370 C C . PRO A 1 167 ? 3.944 7.391 4.731 1.00 87.62 167 PRO A C 1
ATOM 1372 O O . PRO A 1 167 ? 4.826 7.785 3.980 1.00 87.62 167 PRO A O 1
ATOM 1375 N N . MET A 1 168 ? 2.863 8.121 5.023 1.00 87.69 168 MET A N 1
ATOM 1376 C CA . MET A 1 168 ? 2.638 9.432 4.419 1.00 87.69 168 MET A CA 1
ATOM 1377 C C . MET A 1 168 ? 3.747 10.407 4.796 1.00 87.69 168 MET A C 1
ATOM 1379 O O . MET A 1 168 ? 4.229 11.131 3.938 1.00 87.69 168 MET A O 1
ATOM 1383 N N . VAL A 1 169 ? 4.212 10.394 6.044 1.00 89.88 169 VAL A N 1
ATOM 1384 C CA . VAL A 1 169 ? 5.319 11.258 6.472 1.00 89.88 169 VAL A CA 1
ATOM 1385 C C . VAL A 1 169 ? 6.631 10.829 5.813 1.00 89.88 169 VAL A C 1
ATOM 1387 O O . VAL A 1 169 ? 7.340 11.669 5.270 1.00 89.88 169 VAL A O 1
ATOM 1390 N N . ILE A 1 170 ? 6.934 9.529 5.798 1.00 90.56 170 ILE A N 1
ATOM 1391 C CA . ILE A 1 170 ? 8.209 9.021 5.269 1.00 90.56 170 ILE A CA 1
ATOM 1392 C C . ILE A 1 170 ? 8.296 9.179 3.745 1.00 90.56 170 ILE A C 1
ATOM 1394 O O . ILE A 1 170 ? 9.351 9.531 3.229 1.00 90.56 170 ILE A O 1
ATOM 1398 N N . ILE A 1 171 ? 7.197 8.943 3.024 1.00 87.50 171 ILE A N 1
ATOM 1399 C CA . ILE A 1 171 ? 7.150 8.973 1.555 1.00 87.50 171 ILE A CA 1
ATOM 1400 C C . ILE A 1 171 ? 6.838 10.381 1.023 1.00 87.50 171 ILE A C 1
ATOM 1402 O O . ILE A 1 171 ? 7.242 10.707 -0.095 1.00 87.50 171 ILE A O 1
ATOM 1406 N N . SER A 1 172 ? 6.184 11.261 1.793 1.00 85.50 172 SER A N 1
ATOM 1407 C CA . SER A 1 172 ? 5.917 12.637 1.331 1.00 85.50 172 SER A CA 1
ATOM 1408 C C . SER A 1 172 ? 7.195 13.435 1.107 1.00 85.50 172 SER A C 1
ATOM 1410 O O . SER A 1 172 ? 7.248 14.202 0.152 1.00 85.50 172 SER A O 1
ATOM 1412 N N . PHE A 1 173 ? 8.239 13.222 1.913 1.00 87.81 173 PHE A N 1
ATOM 1413 C CA . PHE A 1 173 ? 9.523 13.896 1.728 1.00 87.81 173 PHE A CA 1
ATOM 1414 C C . PHE A 1 173 ? 10.187 13.583 0.369 1.00 87.81 173 PHE A C 1
ATOM 1416 O O . PHE A 1 173 ? 10.378 14.520 -0.408 1.00 87.81 173 PHE A O 1
ATOM 1423 N N . PRO A 1 174 ? 10.492 12.316 0.010 1.00 88.75 174 PRO A N 1
ATOM 1424 C CA . PRO A 1 174 ? 11.084 12.005 -1.292 1.00 88.75 174 PRO A CA 1
ATOM 1425 C C . PRO A 1 174 ? 10.147 12.357 -2.455 1.00 88.75 174 PRO A C 1
ATOM 1427 O O . PRO A 1 174 ? 10.616 12.816 -3.494 1.00 88.75 174 PRO A O 1
ATOM 1430 N N . THR A 1 175 ? 8.829 12.223 -2.273 1.00 82.94 175 THR A N 1
ATOM 1431 C CA . THR A 1 175 ? 7.844 12.604 -3.299 1.00 82.94 175 THR A CA 1
ATOM 1432 C C . THR A 1 175 ? 7.822 14.110 -3.539 1.00 82.94 175 THR A C 1
ATOM 1434 O O . THR A 1 175 ? 7.856 14.545 -4.686 1.00 82.94 175 THR A O 1
ATOM 1437 N N . GLY A 1 176 ? 7.804 14.917 -2.478 1.00 85.56 176 GLY A N 1
ATOM 1438 C CA . GLY A 1 176 ? 7.829 16.375 -2.571 1.00 85.56 176 GLY A CA 1
ATOM 1439 C C . GLY A 1 176 ? 9.136 16.881 -3.169 1.00 85.56 176 GLY A C 1
ATOM 1440 O O . GLY A 1 176 ? 9.113 17.738 -4.049 1.00 85.56 176 GLY A O 1
ATOM 1441 N N . LEU A 1 177 ? 10.264 16.292 -2.763 1.00 87.44 177 LEU A N 1
ATOM 1442 C CA . LEU A 1 177 ? 11.577 16.610 -3.315 1.00 87.44 177 LEU A CA 1
ATOM 1443 C C . LEU A 1 177 ? 11.645 16.315 -4.822 1.00 87.44 177 LEU A C 1
ATOM 1445 O O . LEU A 1 177 ? 12.097 17.165 -5.585 1.00 87.44 177 LEU A O 1
ATOM 1449 N N . MET A 1 178 ? 11.139 15.157 -5.263 1.00 82.75 178 MET A N 1
ATOM 1450 C CA . MET A 1 178 ? 11.026 14.841 -6.691 1.00 82.75 178 MET A CA 1
ATOM 1451 C C . MET A 1 178 ? 10.039 15.754 -7.420 1.00 82.75 178 MET A C 1
ATOM 1453 O O . MET A 1 178 ? 10.298 16.142 -8.552 1.00 82.75 178 MET A O 1
ATOM 1457 N N . GLY A 1 179 ? 8.927 16.137 -6.794 1.00 80.25 179 GLY A N 1
ATOM 1458 C CA . GLY A 1 179 ? 8.007 17.111 -7.378 1.00 80.25 179 GLY A CA 1
ATOM 1459 C C . GLY A 1 179 ? 8.723 18.426 -7.682 1.00 80.25 179 GLY A C 1
ATOM 1460 O O . GLY A 1 179 ? 8.715 18.887 -8.819 1.00 80.25 179 GLY A O 1
ATOM 1461 N N . VAL A 1 180 ? 9.417 18.986 -6.689 1.00 86.69 180 VAL A N 1
ATOM 1462 C CA . VAL A 1 180 ? 10.175 20.238 -6.834 1.00 86.69 180 VAL A CA 1
ATOM 1463 C C . VAL A 1 180 ? 11.281 20.111 -7.878 1.00 86.69 180 VAL A C 1
ATOM 1465 O O . VAL A 1 180 ? 11.371 20.950 -8.769 1.00 86.69 180 VAL A O 1
ATOM 1468 N N . ALA A 1 181 ? 12.100 19.059 -7.816 1.00 85.12 181 ALA A N 1
ATOM 1469 C CA . ALA A 1 181 ? 13.167 18.865 -8.792 1.00 85.12 181 ALA A CA 1
ATOM 1470 C C . ALA A 1 181 ? 12.616 18.683 -10.222 1.00 85.12 181 ALA A C 1
ATOM 1472 O O . ALA A 1 181 ? 13.232 19.174 -11.164 1.00 85.12 181 ALA A O 1
ATOM 1473 N N . ALA A 1 182 ? 11.431 18.080 -10.393 1.00 79.19 182 ALA A N 1
ATOM 1474 C CA . ALA A 1 182 ? 10.792 17.936 -11.700 1.00 79.19 182 ALA A CA 1
ATOM 1475 C C . ALA A 1 182 ? 10.326 19.295 -12.233 1.00 79.19 182 ALA A C 1
ATOM 1477 O O . ALA A 1 182 ? 10.571 19.609 -13.395 1.00 79.19 182 ALA A O 1
ATOM 1478 N N . PHE A 1 183 ? 9.720 20.127 -11.378 1.00 83.31 183 PHE A N 1
ATOM 1479 C CA . PHE A 1 183 ? 9.332 21.496 -11.734 1.00 83.31 183 PHE A CA 1
ATOM 1480 C C . PHE A 1 183 ? 10.529 22.382 -12.095 1.00 83.31 183 PHE A C 1
ATOM 1482 O O . PHE A 1 183 ? 10.396 23.270 -12.932 1.00 83.31 183 PHE A O 1
ATOM 1489 N N . LEU A 1 184 ? 11.692 22.138 -11.490 1.00 90.12 184 LEU A N 1
ATOM 1490 C CA . LEU A 1 184 ? 12.929 22.875 -11.760 1.00 90.12 184 LEU A CA 1
ATOM 1491 C C . LEU A 1 184 ? 13.754 22.293 -12.923 1.00 90.12 184 LEU A C 1
ATOM 1493 O O . LEU A 1 184 ? 14.805 22.842 -13.241 1.00 90.12 184 LEU A O 1
ATOM 1497 N N . GLY A 1 185 ? 13.319 21.190 -13.543 1.00 85.06 185 GLY A N 1
ATOM 1498 C CA . GLY A 1 185 ? 14.059 20.530 -14.625 1.00 85.06 185 GLY A CA 1
ATOM 1499 C C . GLY A 1 185 ? 15.385 19.895 -14.185 1.00 85.06 185 GLY A C 1
ATOM 1500 O O . GLY A 1 185 ? 16.284 19.720 -15.005 1.00 85.06 185 GLY A O 1
ATOM 1501 N N . ILE A 1 186 ? 15.533 19.569 -12.898 1.00 88.19 186 ILE A N 1
ATOM 1502 C CA . ILE A 1 186 ? 16.735 18.930 -12.350 1.00 88.19 186 ILE A CA 1
ATOM 1503 C C . ILE A 1 186 ? 16.757 17.452 -12.762 1.00 88.19 186 ILE A C 1
ATOM 1505 O O . ILE A 1 186 ? 15.737 16.763 -12.683 1.00 88.19 186 ILE A O 1
ATOM 1509 N N . ASP A 1 187 ? 17.931 16.949 -13.161 1.00 85.38 187 ASP A N 1
ATOM 1510 C CA . ASP A 1 187 ? 18.113 15.533 -13.490 1.00 85.38 187 ASP A CA 1
ATOM 1511 C C . ASP A 1 187 ? 17.788 14.630 -12.284 1.00 85.38 187 ASP A C 1
ATOM 1513 O O . ASP A 1 187 ? 18.331 14.766 -11.184 1.00 85.38 187 ASP A O 1
ATOM 1517 N N . MET A 1 188 ? 16.892 13.671 -12.520 1.00 79.69 188 MET A N 1
ATOM 1518 C CA . MET A 1 188 ? 16.326 12.772 -11.518 1.00 79.69 188 MET A CA 1
ATOM 1519 C C . MET A 1 188 ? 17.106 11.477 -11.321 1.00 79.69 188 MET A C 1
ATOM 1521 O O . MET A 1 188 ? 16.702 10.653 -10.496 1.00 79.69 188 MET A O 1
ATOM 1525 N N . LYS A 1 189 ? 18.202 11.261 -12.059 1.00 79.62 189 LYS A N 1
ATOM 1526 C CA . LYS A 1 189 ? 18.941 9.988 -12.059 1.00 79.62 189 LYS A CA 1
ATOM 1527 C C . LYS A 1 189 ? 19.248 9.470 -10.649 1.00 79.62 189 LYS A C 1
ATOM 1529 O O . LYS A 1 189 ? 19.015 8.298 -10.351 1.00 79.62 189 LYS A O 1
ATOM 1534 N N . ASN A 1 190 ? 19.681 10.363 -9.761 1.00 80.19 190 ASN A N 1
ATOM 1535 C CA . ASN A 1 190 ? 20.046 10.012 -8.390 1.00 80.19 190 ASN A CA 1
ATOM 1536 C C . ASN A 1 190 ? 18.856 10.023 -7.416 1.00 80.19 190 ASN A C 1
ATOM 1538 O O . ASN A 1 190 ? 18.997 9.559 -6.298 1.00 80.19 190 ASN A O 1
ATOM 1542 N N . PHE A 1 191 ? 17.664 10.495 -7.779 1.00 80.81 191 PHE A N 1
ATOM 1543 C CA . PHE A 1 191 ? 16.563 10.600 -6.807 1.00 80.81 191 PHE A CA 1
ATOM 1544 C C . PHE A 1 191 ? 15.891 9.259 -6.490 1.00 80.81 191 PHE A C 1
ATOM 1546 O O . PHE A 1 191 ? 15.250 9.109 -5.447 1.00 80.81 191 PHE A O 1
ATOM 1553 N N . SER A 1 192 ? 16.088 8.257 -7.350 1.00 78.69 192 SER A N 1
ATOM 1554 C CA . SER A 1 192 ? 15.570 6.900 -7.158 1.00 78.69 192 SER A CA 1
ATOM 1555 C C . SER A 1 192 ? 16.039 6.256 -5.845 1.00 78.69 192 SER A C 1
ATOM 1557 O O . SER A 1 192 ? 15.257 5.536 -5.218 1.00 78.69 192 SER A O 1
ATOM 1559 N N . PHE A 1 193 ? 17.257 6.561 -5.367 1.00 82.88 193 PHE A N 1
ATOM 1560 C CA . PHE A 1 193 ? 17.745 6.006 -4.100 1.00 82.88 193 PHE A CA 1
ATOM 1561 C C . PHE A 1 193 ? 16.881 6.469 -2.922 1.00 82.88 193 PHE A C 1
ATOM 1563 O O . PHE A 1 193 ? 16.539 5.651 -2.072 1.00 82.88 193 PHE A O 1
ATOM 1570 N N . PHE A 1 194 ? 16.451 7.737 -2.882 1.00 85.88 194 PHE A N 1
ATOM 1571 C CA . PHE A 1 194 ? 15.640 8.251 -1.773 1.00 85.88 194 PHE A CA 1
ATOM 1572 C C . PHE A 1 194 ? 14.336 7.473 -1.606 1.00 85.88 194 PHE A C 1
ATOM 1574 O O . PHE A 1 194 ? 13.940 7.181 -0.480 1.00 85.88 194 PHE A O 1
ATOM 1581 N N . PHE A 1 195 ? 13.697 7.087 -2.714 1.00 82.19 195 PHE A N 1
ATOM 1582 C CA . PHE A 1 195 ? 12.501 6.250 -2.679 1.00 82.19 195 PHE A CA 1
ATOM 1583 C C . PHE A 1 195 ? 12.797 4.865 -2.127 1.00 82.19 195 PHE A C 1
ATOM 1585 O O . PHE A 1 195 ? 12.091 4.414 -1.227 1.00 82.19 195 PHE A O 1
ATOM 1592 N N . VAL A 1 196 ? 13.855 4.213 -2.614 1.00 84.38 196 VAL A N 1
ATOM 1593 C CA . VAL A 1 196 ? 14.263 2.897 -2.111 1.00 84.38 196 VAL A CA 1
ATOM 1594 C C . VAL A 1 196 ? 14.471 2.961 -0.597 1.00 84.38 196 VAL A C 1
ATOM 1596 O O . VAL A 1 196 ? 13.811 2.228 0.138 1.00 84.38 196 VAL A O 1
ATOM 1599 N N . TYR A 1 197 ? 15.293 3.889 -0.101 1.00 89.06 197 TYR A N 1
ATOM 1600 C CA . TYR A 1 197 ? 15.530 4.028 1.339 1.00 89.06 197 TYR A CA 1
ATOM 1601 C C . TYR A 1 197 ? 14.259 4.371 2.120 1.00 89.06 197 TYR A C 1
ATOM 1603 O O . TYR A 1 197 ? 14.026 3.780 3.172 1.00 89.06 197 TYR A O 1
ATOM 1611 N N . ALA A 1 198 ? 13.407 5.264 1.613 1.00 89.31 198 ALA A N 1
ATOM 1612 C CA . ALA A 1 198 ? 12.144 5.605 2.264 1.00 89.31 198 ALA A CA 1
ATOM 1613 C C . ALA A 1 198 ? 11.215 4.388 2.393 1.00 89.31 198 ALA A C 1
ATOM 1615 O O . ALA A 1 198 ? 10.649 4.160 3.464 1.00 89.31 198 ALA A O 1
ATOM 1616 N N . PHE A 1 199 ? 11.106 3.559 1.348 1.00 84.44 199 PHE A N 1
ATOM 1617 C CA . PHE A 1 199 ? 10.334 2.317 1.397 1.00 84.44 199 PHE A CA 1
ATOM 1618 C C . PHE A 1 199 ? 10.883 1.342 2.445 1.00 84.44 199 PHE A C 1
ATOM 1620 O O . PHE A 1 199 ? 10.105 0.776 3.216 1.00 84.44 199 PHE A O 1
ATOM 1627 N N . TRP A 1 200 ? 12.206 1.179 2.529 1.00 89.31 200 TRP A N 1
ATOM 1628 C CA . TRP A 1 200 ? 12.842 0.319 3.533 1.00 89.31 200 TRP A CA 1
ATOM 1629 C C . TRP A 1 200 ? 12.643 0.837 4.963 1.00 89.31 200 TRP A C 1
ATOM 1631 O O . TRP A 1 200 ? 12.196 0.089 5.839 1.00 89.31 200 TRP A O 1
ATOM 1641 N N . ILE A 1 201 ? 12.910 2.124 5.197 1.00 90.50 201 ILE A N 1
ATOM 1642 C CA . ILE A 1 201 ? 12.752 2.771 6.507 1.00 90.50 201 ILE A CA 1
ATOM 1643 C C . ILE A 1 201 ? 11.301 2.678 6.972 1.00 90.50 201 ILE A C 1
ATOM 1645 O O . ILE A 1 201 ? 11.045 2.380 8.137 1.00 90.50 201 ILE A O 1
ATOM 1649 N N . TRP A 1 202 ? 10.339 2.877 6.071 1.00 90.12 202 TRP A N 1
ATOM 1650 C CA . TRP A 1 202 ? 8.928 2.776 6.410 1.00 90.12 202 TRP A CA 1
ATOM 1651 C C . TRP A 1 202 ? 8.541 1.381 6.915 1.00 90.12 202 TRP A C 1
ATOM 1653 O O . TRP A 1 202 ? 7.874 1.279 7.948 1.00 90.12 202 TRP A O 1
ATOM 1663 N N . ARG A 1 203 ? 8.989 0.305 6.253 1.00 87.06 203 ARG A N 1
ATOM 1664 C CA . ARG A 1 203 ? 8.727 -1.071 6.715 1.00 87.06 203 ARG A CA 1
ATOM 1665 C C . ARG A 1 203 ? 9.302 -1.320 8.104 1.00 87.06 203 ARG A C 1
ATOM 1667 O O . ARG A 1 203 ? 8.612 -1.864 8.966 1.00 87.06 203 ARG A O 1
ATOM 1674 N N . PHE A 1 204 ? 10.534 -0.874 8.337 1.00 92.69 204 PHE A N 1
ATOM 1675 C CA . PHE A 1 204 ? 11.180 -0.995 9.640 1.00 92.69 204 PHE A CA 1
ATOM 1676 C C . PHE A 1 204 ? 10.428 -0.210 10.722 1.00 92.69 204 PHE A C 1
ATOM 1678 O O . PHE A 1 204 ? 10.109 -0.743 11.785 1.00 92.69 204 PHE A O 1
ATOM 1685 N N . ALA A 1 205 ? 10.052 1.033 10.426 1.00 93.00 205 ALA A N 1
ATOM 1686 C CA . ALA A 1 205 ? 9.306 1.879 11.344 1.00 93.00 205 ALA A CA 1
ATOM 1687 C C . ALA A 1 205 ? 7.908 1.303 11.657 1.00 93.00 205 ALA A C 1
ATOM 1689 O O . ALA A 1 205 ? 7.472 1.348 12.808 1.00 93.00 205 ALA A O 1
ATOM 1690 N N . GLN A 1 206 ? 7.222 0.693 10.680 1.00 90.06 206 GLN A N 1
ATOM 1691 C CA . GLN A 1 206 ? 5.964 -0.028 10.921 1.00 90.06 206 GLN A CA 1
ATOM 1692 C C . GLN A 1 206 ? 6.149 -1.229 11.853 1.00 90.06 206 GLN A C 1
ATOM 1694 O O . GLN A 1 206 ? 5.330 -1.431 12.753 1.00 90.06 206 GLN A O 1
ATOM 169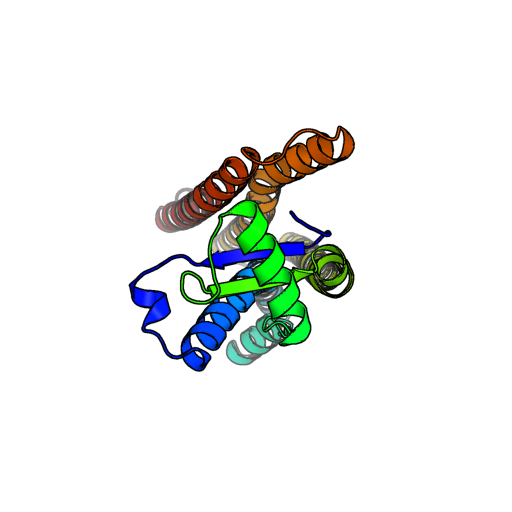9 N N . ALA A 1 207 ? 7.212 -2.010 11.657 1.00 92.12 207 ALA A N 1
ATOM 1700 C CA . ALA A 1 207 ? 7.517 -3.157 12.505 1.00 92.12 207 ALA A CA 1
ATOM 1701 C C . ALA A 1 207 ? 7.798 -2.723 13.952 1.00 92.12 207 ALA A C 1
ATOM 1703 O O . ALA A 1 207 ? 7.209 -3.275 14.883 1.00 92.12 207 ALA A O 1
ATOM 1704 N N . LEU A 1 208 ? 8.615 -1.683 14.147 1.00 95.00 208 LEU A N 1
ATOM 1705 C CA . LEU A 1 208 ? 8.891 -1.117 15.471 1.00 95.00 208 LEU A CA 1
ATOM 1706 C C . LEU A 1 208 ? 7.628 -0.596 16.159 1.00 95.00 208 LEU A C 1
ATOM 1708 O O . LEU A 1 208 ? 7.432 -0.810 17.355 1.00 95.00 208 LEU A O 1
ATOM 1712 N N . LEU A 1 209 ? 6.750 0.063 15.406 1.00 93.38 209 LEU A N 1
ATOM 1713 C CA . LEU A 1 209 ? 5.493 0.589 15.925 1.00 93.38 209 LEU A CA 1
ATOM 1714 C C . LEU A 1 209 ? 4.560 -0.531 16.411 1.00 93.38 209 LEU A C 1
ATOM 1716 O O . LEU A 1 209 ? 3.968 -0.424 17.488 1.00 93.38 209 LEU A O 1
ATOM 1720 N N . LEU A 1 210 ? 4.451 -1.619 15.644 1.00 91.06 210 LEU A N 1
ATOM 1721 C CA . LEU A 1 210 ? 3.695 -2.811 16.033 1.00 91.06 210 LEU A CA 1
ATOM 1722 C C . LEU A 1 210 ? 4.298 -3.493 17.263 1.00 91.06 210 LEU A C 1
ATOM 1724 O O . LEU A 1 210 ? 3.574 -3.832 18.200 1.00 91.06 210 LEU A O 1
ATOM 1728 N N . LEU A 1 211 ? 5.620 -3.640 17.290 1.00 92.38 211 LEU A N 1
ATOM 1729 C CA . LEU A 1 211 ? 6.339 -4.232 18.410 1.00 92.38 211 LEU A CA 1
ATOM 1730 C C . LEU A 1 211 ? 6.141 -3.416 19.699 1.00 92.38 211 LEU A C 1
ATOM 1732 O O . LEU A 1 211 ? 5.810 -3.970 20.749 1.00 92.38 211 LEU A O 1
ATOM 1736 N N . GLY A 1 212 ? 6.238 -2.087 19.607 1.00 91.62 212 GLY A N 1
ATOM 1737 C CA . GLY A 1 212 ? 5.961 -1.177 20.718 1.00 91.62 212 GLY A CA 1
ATOM 1738 C C . GLY A 1 212 ? 4.523 -1.285 21.234 1.00 91.62 212 GLY A C 1
ATOM 1739 O O . GLY A 1 212 ? 4.293 -1.257 22.446 1.00 91.62 212 GLY A O 1
ATOM 1740 N N . PHE A 1 213 ? 3.545 -1.476 20.341 1.00 89.62 213 PHE A N 1
ATOM 1741 C CA . PHE A 1 213 ? 2.156 -1.731 20.732 1.00 89.62 213 PHE A CA 1
ATOM 1742 C C . PHE A 1 213 ? 1.999 -3.049 21.509 1.00 89.62 213 PHE A C 1
ATOM 1744 O O . PHE A 1 213 ? 1.313 -3.070 22.537 1.00 89.62 213 PHE A O 1
ATOM 1751 N N . VAL A 1 214 ? 2.649 -4.129 21.062 1.00 89.88 214 VAL A N 1
ATOM 1752 C CA . VAL A 1 214 ? 2.602 -5.442 21.728 1.00 89.88 214 VAL A CA 1
ATOM 1753 C C . VAL A 1 214 ? 3.236 -5.372 23.117 1.00 89.88 214 VAL A C 1
ATOM 1755 O O . VAL A 1 214 ? 2.585 -5.735 24.098 1.00 89.88 214 VAL A O 1
ATOM 1758 N N . PHE A 1 215 ? 4.446 -4.817 23.242 1.00 91.25 215 PHE A N 1
ATOM 1759 C CA . PHE A 1 215 ? 5.123 -4.688 24.538 1.00 91.25 215 PHE A CA 1
ATOM 1760 C C . PHE A 1 215 ? 4.333 -3.840 25.539 1.00 91.25 215 PHE A C 1
ATOM 1762 O O . PHE A 1 215 ? 4.189 -4.207 26.710 1.00 91.25 215 PHE A O 1
ATOM 1769 N N . LYS A 1 216 ? 3.750 -2.725 25.084 1.00 86.69 216 LYS A N 1
ATOM 1770 C CA . LYS A 1 216 ? 2.915 -1.868 25.936 1.00 86.69 216 LYS A CA 1
ATOM 1771 C C . LYS A 1 216 ? 1.599 -2.537 26.347 1.00 86.69 216 LYS A C 1
ATOM 1773 O O . LYS A 1 216 ? 1.025 -2.193 27.380 1.00 86.69 216 LYS A O 1
ATOM 1778 N N . SER A 1 217 ? 1.102 -3.474 25.544 1.00 83.31 217 SER A N 1
ATOM 1779 C CA . SER A 1 217 ? -0.098 -4.253 25.865 1.00 83.31 217 SER A CA 1
ATOM 1780 C C . SER A 1 217 ? 0.197 -5.385 26.854 1.00 83.31 217 SER A C 1
ATOM 1782 O O . SER A 1 217 ? -0.617 -5.630 27.740 1.00 83.31 217 SER A O 1
ATOM 1784 N N . ALA A 1 218 ? 1.369 -6.021 26.752 1.00 87.06 218 ALA A N 1
ATOM 1785 C CA . ALA A 1 218 ? 1.793 -7.105 27.639 1.00 87.06 218 ALA A CA 1
ATOM 1786 C C . ALA A 1 218 ? 2.104 -6.626 29.065 1.00 87.06 218 ALA A C 1
ATOM 1788 O O . ALA A 1 218 ? 1.778 -7.295 30.039 1.00 87.06 218 ALA A O 1
ATOM 1789 N N . THR A 1 219 ? 2.715 -5.449 29.196 1.00 86.06 219 THR A N 1
ATOM 1790 C CA . THR A 1 219 ? 3.236 -4.966 30.483 1.00 86.06 219 THR A CA 1
ATOM 1791 C C . THR A 1 219 ? 2.172 -4.485 31.463 1.00 86.06 219 THR A C 1
ATOM 1793 O O . THR A 1 219 ? 2.498 -4.303 32.630 1.00 86.06 219 THR A O 1
ATOM 1796 N N . GLY A 1 220 ? 0.923 -4.255 31.039 1.00 70.62 220 GLY A N 1
ATOM 1797 C CA . GLY A 1 220 ? -0.188 -3.855 31.920 1.00 70.62 220 GLY A CA 1
ATOM 1798 C C . GLY A 1 220 ? -0.012 -2.522 32.669 1.00 70.62 220 GLY A C 1
ATOM 1799 O O . GLY A 1 220 ? -0.976 -2.026 33.241 1.00 70.62 220 GLY A O 1
ATOM 1800 N N . LYS A 1 221 ? 1.183 -1.919 32.640 1.00 58.53 221 LYS A N 1
ATOM 1801 C CA . LYS A 1 221 ? 1.502 -0.629 33.244 1.00 58.53 221 LYS A CA 1
ATOM 1802 C C . LYS A 1 221 ? 0.739 0.452 32.472 1.00 58.53 221 LYS A C 1
ATOM 1804 O O . LYS A 1 221 ? 1.005 0.701 31.288 1.00 58.53 221 LYS A O 1
ATOM 1809 N N . SER A 1 222 ? -0.299 0.993 33.111 1.00 53.16 222 SER A N 1
ATOM 1810 C CA . SER A 1 222 ? -1.000 2.199 32.665 1.00 53.16 222 SER A CA 1
ATOM 1811 C C . SER A 1 222 ? -0.289 3.419 33.206 1.00 53.16 222 SER A C 1
ATOM 1813 O O . SER A 1 222 ? -0.086 3.431 34.439 1.00 53.16 222 SER A O 1
#

Radius of gyration: 21.96 Å; chains: 1; bounding box: 46×42×62 Å

Sequence (222 aa):
MVGGSFVAALYSPVLLHIPAKIANYLFFAFGSQTHMMWQLIPPPVILQYLSLHRRDSRNSTKLFYAYLFTINQFRYIPMDEYRKELYEIIRELHGAGPEDCLVYGIPIVSTFYVDIFPSYSVCYGLFIFCAVKIRSKLRSFGNTTSCRTEQMQKRFFRTQIAQVLLPMVIISFPTGLMGVAAFLGIDMKNFSFFFVYAFWIWRFAQALLLLGFVFKSATGKS

Organism: NCBI:txid358040